Protein AF-A0A399XJL8-F1 (afdb_monomer_lite)

pLDDT: mean 84.1, std 12.83, range [28.38, 98.38]

Sequence (343 aa):
MRGGPNHSLTHALGGRAEQAGALIASANVPGTFQQTLMPRSAMDQGIATGSVMVLDYAIGVLIQDLIESVAMLISGGDAGDAASEARWRRAALALDAGAIAAGLAVQSAFRQRAGESLKRGGARTFGYWLTSSAAAGGAIGLLQEAMSLLDRLDELEGRRRRYRWSSLPAALPAAGVIAGAVDFDRRRRERADDHLPDDEPGVSVLRSAAMSVGVSAALTAITAGERGVAGLVGRSLSKFLPGSARLWRPVGHAVSLGTLASLVYFAIHKANADVEKGERAMEPAFDSAPTNPEVSGSPASKVSYESLSKQGRRFVSTSISKSEIEEAMGEPAAATPIRVFVG

Secondary structure (DSSP, 8-state):
--------GGGGG-SHHHHHHHHHHHHHGGGGG---SSPPPHHHHHHHHHHHHHHHHHHHHHHHHHHHHHHHHHTTS---SHHHHHHHHHHHHHHHHHHHHHHHHHHHHT---TT--HHHHHHHHHHHHHHHHHHHHHHHHHHHHHHHHHHHHHHHTT---SS-GGGS-THHHHHHHHHHHHHHHHHHHHTT-TTSPP----S-HHHHHHHHHHHHHHHHHHHHHHHHHHHHHHHHHHHHSSS-TTTTHHHHHHHHHHHHHHHHHHHHHHHHHHHHHHHTPPPGGG-SPP--TTBTBSTT-SSBGGGS-HHHHHHHHTPPPHHHHHHHHSS--SSPPPB----

Foldseek 3Di:
DDDDDPPPPLCLQPDLLQLLLQLQLLLCLLVLPDDDPDDDDPVVSLVSSLLSSLLSSLLLSLLLLLLLLVLQVVLPHPDVDPVSVVSSLVSSLVSLVVLLVVLVVQLVVLPDDPPDDPVSVVSNVVSVSSNSSSVSSNVQSVQLVVQVVVQVVCVVVVNPDPDGSNSDSPSPVSSVVSSVVSNVVVVVVVVVDPPDDDDDPPDDPVRVVVSVVVSVVVSSVLVVVLQVQLLVQLVVCVVPDPDHSSSSSSVSSVVSSVVSVVVVVVVVVVVVVVVQVVQLDDDPLQPDADCDLLFAQHPVHPHHLSNATNVSSVQRVPADAQVNCCVVVVHGDPDGDHHDDDD

Structure (mmCIF, N/CA/C/O backbone):
data_AF-A0A399XJL8-F1
#
_entry.id   AF-A0A399XJL8-F1
#
loop_
_atom_site.group_PDB
_atom_site.id
_atom_site.type_symbol
_atom_site.label_atom_id
_atom_site.label_alt_id
_atom_site.label_comp_id
_atom_site.label_asym_id
_atom_site.label_entity_id
_atom_site.label_seq_id
_atom_site.pdbx_PDB_ins_code
_atom_site.Cartn_x
_atom_site.Cartn_y
_atom_site.Cartn_z
_atom_site.occupancy
_atom_site.B_iso_or_equiv
_atom_site.auth_seq_id
_atom_site.auth_comp_id
_atom_site.auth_asym_id
_atom_site.auth_atom_id
_atom_site.pdbx_PDB_model_num
ATOM 1 N N . MET A 1 1 ? 47.813 3.336 -6.866 1.00 35.31 1 MET A N 1
ATOM 2 C CA . MET A 1 1 ? 46.726 3.915 -6.046 1.00 35.31 1 MET A CA 1
ATOM 3 C C . MET A 1 1 ? 45.442 3.168 -6.375 1.00 35.31 1 MET A C 1
ATOM 5 O O . MET A 1 1 ? 45.005 3.212 -7.516 1.00 35.31 1 MET A O 1
ATOM 9 N N . ARG A 1 2 ? 44.931 2.370 -5.428 1.00 31.47 2 ARG A N 1
ATOM 10 C CA . ARG A 1 2 ? 43.721 1.547 -5.588 1.00 31.47 2 ARG A CA 1
ATOM 11 C C . ARG A 1 2 ? 42.492 2.456 -5.487 1.00 31.47 2 ARG A C 1
ATOM 13 O O . ARG A 1 2 ? 42.271 3.040 -4.432 1.00 31.47 2 ARG A O 1
ATOM 20 N N . GLY A 1 3 ? 41.729 2.589 -6.570 1.00 29.27 3 GLY A N 1
ATOM 21 C CA . GLY A 1 3 ? 40.414 3.229 -6.543 1.00 29.27 3 GLY A CA 1
ATOM 22 C C . GLY A 1 3 ? 39.434 2.329 -5.797 1.00 29.27 3 GLY A C 1
ATOM 23 O O . GLY A 1 3 ? 39.135 1.232 -6.263 1.00 29.27 3 GLY A O 1
ATOM 24 N N . GLY A 1 4 ? 39.002 2.757 -4.611 1.00 28.38 4 GLY A N 1
ATOM 25 C CA . GLY A 1 4 ? 37.939 2.090 -3.864 1.00 28.38 4 GLY A CA 1
ATOM 26 C C . GLY A 1 4 ? 36.598 2.176 -4.606 1.00 28.38 4 GLY A C 1
ATOM 27 O O . GLY A 1 4 ? 36.419 3.063 -5.445 1.00 28.38 4 GLY A O 1
ATOM 28 N N . PRO A 1 5 ? 35.650 1.268 -4.325 1.00 38.44 5 PRO A N 1
ATOM 29 C CA . PRO A 1 5 ? 34.335 1.312 -4.940 1.00 38.44 5 PRO A CA 1
ATOM 30 C C . PRO A 1 5 ? 33.600 2.566 -4.456 1.00 38.44 5 PRO A C 1
ATOM 32 O O . PRO A 1 5 ? 33.206 2.668 -3.295 1.00 38.44 5 PRO A O 1
ATOM 35 N N . ASN A 1 6 ? 33.422 3.529 -5.361 1.00 30.78 6 ASN A N 1
ATOM 36 C CA . ASN A 1 6 ? 32.499 4.644 -5.186 1.00 30.78 6 ASN A CA 1
ATOM 37 C C . ASN A 1 6 ? 31.073 4.080 -5.119 1.00 30.78 6 ASN A C 1
ATOM 39 O O . ASN A 1 6 ? 30.382 3.976 -6.130 1.00 30.78 6 ASN A O 1
ATOM 43 N N . HIS A 1 7 ? 30.632 3.696 -3.923 1.00 32.97 7 HIS A N 1
ATOM 44 C CA . HIS A 1 7 ? 29.224 3.459 -3.636 1.00 32.97 7 HIS A CA 1
ATOM 45 C C . HIS A 1 7 ? 28.507 4.811 -3.631 1.00 32.97 7 HIS A C 1
ATOM 47 O O . HIS A 1 7 ? 28.402 5.482 -2.607 1.00 32.97 7 HIS A O 1
ATOM 53 N N . SER A 1 8 ? 28.053 5.249 -4.804 1.00 33.34 8 SER A N 1
ATOM 54 C CA . SER A 1 8 ? 27.209 6.429 -4.924 1.00 33.34 8 SER A CA 1
ATOM 55 C C . SER A 1 8 ? 25.829 6.135 -4.327 1.00 33.34 8 SER A C 1
ATOM 57 O O . SER A 1 8 ? 25.152 5.177 -4.704 1.00 33.34 8 SER A O 1
ATOM 59 N N . LEU A 1 9 ? 25.387 7.008 -3.418 1.00 29.48 9 LEU A N 1
ATOM 60 C CA . LEU A 1 9 ? 24.052 7.031 -2.800 1.00 29.48 9 LEU A CA 1
ATOM 61 C C . LEU A 1 9 ? 22.888 7.016 -3.819 1.00 29.48 9 LEU A C 1
ATOM 63 O O . LEU A 1 9 ? 21.748 6.753 -3.455 1.00 29.48 9 LEU A O 1
ATOM 67 N N . THR A 1 10 ? 23.164 7.233 -5.106 1.00 32.06 10 THR A N 1
ATOM 68 C CA . THR A 1 10 ? 22.209 7.150 -6.221 1.00 32.06 10 THR A CA 1
ATOM 69 C C . THR A 1 10 ? 21.677 5.738 -6.494 1.00 32.06 10 THR A C 1
ATOM 71 O O . THR A 1 10 ? 20.601 5.604 -7.068 1.00 32.06 10 THR A O 1
ATOM 74 N N . HIS A 1 11 ? 22.341 4.677 -6.020 1.00 37.06 11 HIS A N 1
ATOM 75 C CA . HIS A 1 11 ? 21.795 3.311 -6.088 1.00 37.06 11 HIS A CA 1
ATOM 76 C C . HIS A 1 11 ? 20.736 3.002 -5.011 1.00 37.06 11 HIS A C 1
ATOM 78 O O . HIS A 1 11 ? 20.131 1.930 -5.039 1.00 37.06 11 HIS A O 1
ATOM 84 N N . ALA A 1 12 ? 20.463 3.926 -4.080 1.00 37.16 12 ALA A N 1
ATOM 85 C CA . ALA A 1 12 ? 19.529 3.704 -2.973 1.00 37.16 12 ALA A CA 1
ATOM 86 C C . ALA A 1 12 ? 18.045 3.574 -3.397 1.00 37.16 12 ALA A C 1
ATOM 88 O O . ALA A 1 12 ? 17.226 3.145 -2.587 1.00 37.16 12 ALA A O 1
ATOM 89 N N . LEU A 1 13 ? 17.684 3.868 -4.655 1.00 49.22 13 LEU A N 1
ATOM 90 C CA . LEU A 1 13 ? 16.346 3.661 -5.255 1.00 49.22 13 LEU A CA 1
ATOM 91 C C . LEU A 1 13 ? 16.442 2.968 -6.637 1.00 49.22 13 LEU A C 1
ATOM 93 O O . LEU A 1 13 ? 15.747 3.326 -7.585 1.00 49.22 13 LEU A O 1
ATOM 97 N N . GLY A 1 14 ? 17.382 2.029 -6.775 1.00 59.72 14 GLY A N 1
ATOM 98 C CA . GLY A 1 14 ? 17.999 1.673 -8.060 1.00 59.72 14 GLY A CA 1
ATOM 99 C C . GLY A 1 14 ? 17.184 0.884 -9.095 1.00 59.72 14 GLY A C 1
ATOM 100 O O . GLY A 1 14 ? 17.690 0.719 -10.200 1.00 59.72 14 GLY A O 1
ATOM 101 N N . GLY A 1 15 ? 15.975 0.405 -8.793 1.00 76.88 15 GLY A N 1
ATOM 102 C CA . GLY A 1 15 ? 15.146 -0.347 -9.741 1.00 76.88 15 GLY A CA 1
ATOM 103 C C . GLY A 1 15 ? 13.757 0.262 -9.926 1.00 76.88 15 GLY A C 1
ATOM 104 O O . GLY A 1 15 ? 13.278 1.065 -9.119 1.00 76.88 15 GLY A O 1
ATOM 105 N N . ARG A 1 16 ? 13.126 -0.073 -11.054 1.00 85.75 16 ARG A N 1
ATOM 106 C CA . ARG A 1 16 ? 11.800 0.434 -11.417 1.00 85.75 16 ARG A CA 1
ATOM 107 C C . ARG A 1 16 ? 10.725 -0.091 -10.462 1.00 85.75 16 ARG A C 1
ATOM 109 O O . ARG A 1 16 ? 9.866 0.697 -10.073 1.00 85.75 16 ARG A O 1
ATOM 116 N N . ALA A 1 17 ? 10.826 -1.338 -10.001 1.00 89.25 17 ALA A N 1
ATOM 117 C CA . ALA A 1 17 ? 9.955 -1.892 -8.968 1.00 89.25 17 ALA A CA 1
ATOM 118 C C . ALA A 1 17 ? 9.983 -1.088 -7.659 1.00 89.25 17 ALA A C 1
ATOM 120 O O . ALA A 1 17 ? 8.935 -0.683 -7.160 1.00 89.25 17 ALA A O 1
ATOM 121 N N . GLU A 1 18 ? 11.169 -0.772 -7.135 1.00 87.19 18 GLU A N 1
ATOM 122 C CA . GLU A 1 18 ? 11.327 -0.000 -5.899 1.00 87.19 18 GLU A CA 1
ATOM 123 C C . GLU A 1 18 ? 10.793 1.431 -6.038 1.00 87.19 18 GLU A C 1
ATOM 125 O O . GLU A 1 18 ? 10.179 1.968 -5.114 1.00 87.19 18 GLU A O 1
ATOM 130 N N . GLN A 1 19 ? 10.995 2.046 -7.204 1.00 87.69 19 GLN A N 1
ATOM 131 C CA . GLN A 1 19 ? 10.452 3.365 -7.525 1.00 87.69 19 GLN A CA 1
ATOM 132 C C . GLN A 1 19 ? 8.924 3.351 -7.662 1.00 87.69 19 GLN A C 1
ATOM 134 O O . GLN A 1 19 ? 8.269 4.278 -7.188 1.00 87.69 19 GLN A O 1
ATOM 139 N N . ALA A 1 20 ? 8.351 2.299 -8.252 1.00 90.44 20 ALA A N 1
ATOM 140 C CA . ALA A 1 20 ? 6.906 2.113 -8.343 1.00 90.44 20 ALA A CA 1
ATOM 141 C C . ALA A 1 20 ? 6.277 1.925 -6.955 1.00 90.44 20 ALA A C 1
ATOM 143 O O . ALA A 1 20 ? 5.318 2.619 -6.621 1.00 90.44 20 ALA A O 1
ATOM 144 N N . GLY A 1 21 ? 6.860 1.068 -6.109 1.00 90.25 21 GLY A N 1
ATOM 145 C CA . GLY A 1 21 ? 6.415 0.886 -4.725 1.00 90.25 21 GLY A CA 1
ATOM 146 C C . GLY A 1 21 ? 6.467 2.184 -3.918 1.00 90.25 21 GLY A C 1
ATOM 147 O O . GLY A 1 21 ? 5.504 2.527 -3.233 1.00 90.25 21 GLY A O 1
ATOM 148 N N . ALA A 1 22 ? 7.548 2.960 -4.049 1.00 87.75 22 ALA A N 1
ATOM 149 C CA . ALA A 1 22 ? 7.663 4.263 -3.395 1.00 87.75 22 ALA A CA 1
ATOM 150 C C . ALA A 1 22 ? 6.605 5.264 -3.888 1.00 87.75 22 ALA A C 1
ATOM 152 O O . ALA A 1 22 ? 6.058 6.023 -3.086 1.00 87.75 22 ALA A O 1
ATOM 153 N N . LEU A 1 23 ? 6.290 5.252 -5.187 1.00 88.75 23 LEU A N 1
ATOM 154 C CA . LEU A 1 23 ? 5.275 6.123 -5.774 1.00 88.75 23 LEU A CA 1
ATOM 155 C C . LEU A 1 23 ? 3.877 5.813 -5.222 1.00 88.75 23 LEU A C 1
ATOM 157 O O . LEU A 1 23 ? 3.165 6.734 -4.832 1.00 88.75 23 LEU A O 1
ATOM 161 N N . ILE A 1 24 ? 3.511 4.531 -5.135 1.00 91.06 24 ILE A N 1
ATOM 162 C CA . ILE A 1 24 ? 2.212 4.090 -4.599 1.00 91.06 24 ILE A CA 1
ATOM 163 C C . ILE A 1 24 ? 2.089 4.433 -3.119 1.00 91.06 24 ILE A C 1
ATOM 165 O O . ILE A 1 24 ? 1.108 5.054 -2.717 1.00 91.06 24 ILE A O 1
ATOM 169 N N . ALA A 1 25 ? 3.107 4.085 -2.324 1.00 89.88 25 ALA A N 1
ATOM 170 C CA . ALA A 1 25 ? 3.134 4.407 -0.903 1.00 89.88 25 ALA A CA 1
ATOM 171 C C . ALA A 1 25 ? 2.945 5.911 -0.678 1.00 89.88 25 ALA A C 1
ATOM 173 O O . ALA A 1 25 ? 2.143 6.314 0.156 1.00 89.88 25 ALA A O 1
ATOM 174 N N . SER A 1 26 ? 3.629 6.742 -1.472 1.00 86.38 26 SER A N 1
ATOM 175 C CA . SER A 1 26 ? 3.524 8.203 -1.383 1.00 86.38 26 SER A CA 1
ATOM 176 C C . SER A 1 26 ? 2.148 8.727 -1.791 1.00 86.38 26 SER A C 1
ATOM 178 O O . SER A 1 26 ? 1.623 9.630 -1.143 1.00 86.38 26 SER A O 1
ATOM 180 N N . ALA A 1 27 ? 1.548 8.158 -2.839 1.00 87.94 27 ALA A N 1
ATOM 181 C CA . ALA A 1 27 ? 0.226 8.553 -3.319 1.00 87.94 27 ALA A CA 1
ATOM 182 C C . ALA A 1 27 ? -0.883 8.295 -2.286 1.00 87.94 27 ALA A C 1
ATOM 184 O O . ALA A 1 27 ? -1.866 9.032 -2.250 1.00 87.94 27 ALA A O 1
ATOM 185 N N . ASN A 1 28 ? -0.710 7.287 -1.427 1.00 89.56 28 ASN A N 1
ATOM 186 C CA . ASN A 1 28 ? -1.688 6.918 -0.407 1.00 89.56 28 ASN A CA 1
ATOM 187 C C . ASN A 1 28 ? -1.500 7.649 0.934 1.00 89.56 28 ASN A C 1
ATOM 189 O O . ASN A 1 28 ? -2.434 7.664 1.737 1.00 89.56 28 ASN A O 1
ATOM 193 N N . VAL A 1 29 ? -0.350 8.303 1.175 1.00 88.31 29 VAL A N 1
ATOM 194 C CA . VAL A 1 29 ? -0.077 9.044 2.426 1.00 88.31 29 VAL A CA 1
ATOM 195 C C . VAL A 1 29 ? -1.193 10.024 2.797 1.00 88.31 29 VAL A C 1
ATOM 197 O O . VAL A 1 29 ? -1.627 9.987 3.943 1.00 88.31 29 VAL A O 1
ATOM 200 N N . PRO A 1 30 ? -1.722 10.878 1.899 1.00 87.62 30 PRO A N 1
ATOM 201 C CA . PRO A 1 30 ? -2.755 11.835 2.302 1.00 87.62 30 PRO A CA 1
ATOM 202 C C . PRO A 1 30 ? -4.027 11.162 2.832 1.00 87.62 30 PRO A C 1
ATOM 204 O O . PRO A 1 30 ? -4.702 11.714 3.696 1.00 87.62 30 PRO A O 1
ATOM 207 N N . GLY A 1 31 ? -4.339 9.950 2.360 1.00 86.62 31 GLY A N 1
ATOM 208 C CA . GLY A 1 31 ? -5.483 9.175 2.834 1.00 86.62 31 GLY A CA 1
ATOM 209 C C . GLY A 1 31 ? -5.363 8.740 4.296 1.00 86.62 31 GLY A C 1
ATOM 210 O O . GLY A 1 31 ? -6.380 8.499 4.941 1.00 86.62 31 GLY A O 1
ATOM 211 N N . THR A 1 32 ? -4.153 8.683 4.861 1.00 88.19 32 THR A N 1
ATOM 212 C CA . THR A 1 32 ? -3.958 8.300 6.267 1.00 88.19 32 THR A CA 1
ATOM 213 C C . THR A 1 32 ? -4.357 9.412 7.236 1.00 88.19 32 THR A C 1
ATOM 215 O O . THR A 1 32 ? -4.590 9.124 8.410 1.00 88.19 32 THR A O 1
ATOM 218 N N . PHE A 1 33 ? -4.462 10.656 6.757 1.00 85.69 33 PHE A N 1
ATOM 219 C CA . PHE A 1 33 ? -4.838 11.850 7.524 1.00 85.69 33 PHE A CA 1
ATOM 220 C C . PHE A 1 33 ? -6.341 12.154 7.488 1.00 85.69 33 PHE A C 1
ATOM 222 O O . PHE A 1 33 ? -6.749 13.251 7.856 1.00 85.69 33 PHE A O 1
ATOM 229 N N . GLN A 1 34 ? -7.174 11.210 7.042 1.00 83.25 34 GLN A N 1
ATOM 230 C CA . GLN A 1 34 ? -8.627 11.362 7.129 1.00 83.25 34 GLN A CA 1
ATOM 231 C C . GLN A 1 34 ? -9.069 11.581 8.581 1.00 83.25 34 GLN A C 1
ATOM 233 O O . GLN A 1 34 ? -8.586 10.899 9.491 1.00 83.25 34 GLN A O 1
ATOM 238 N N . GLN A 1 35 ? -10.007 12.512 8.777 1.00 76.75 35 GLN A N 1
ATOM 239 C CA . GLN A 1 35 ? -10.564 12.809 10.092 1.00 76.75 35 GLN A CA 1
ATOM 240 C C . GLN A 1 35 ? -11.216 11.562 10.703 1.00 76.75 35 GLN A C 1
ATOM 242 O O . GLN A 1 35 ? -11.948 10.819 10.047 1.00 76.75 35 GLN A O 1
ATOM 247 N N . THR A 1 36 ? -10.945 11.337 11.986 1.00 76.56 36 THR A N 1
ATOM 248 C CA . THR A 1 36 ? -11.540 10.254 12.770 1.00 76.56 36 THR A CA 1
ATOM 249 C C . THR A 1 36 ? -12.416 10.806 13.881 1.00 76.56 36 THR A C 1
ATOM 251 O O . THR A 1 36 ? -12.201 11.916 14.350 1.00 76.56 36 THR A O 1
ATOM 254 N N . LEU A 1 37 ? -13.368 9.997 14.361 1.00 77.19 37 LEU A N 1
ATOM 255 C CA . LEU A 1 37 ? -14.285 10.372 15.451 1.00 77.19 37 LEU A CA 1
ATOM 256 C C . LEU A 1 37 ? -13.576 10.760 16.761 1.00 77.19 37 LEU A C 1
ATOM 258 O O . LEU A 1 37 ? -14.164 11.427 17.604 1.00 77.19 37 LEU A O 1
ATOM 262 N N . MET A 1 38 ? -12.325 10.332 16.941 1.00 77.69 38 MET A N 1
ATOM 263 C CA . MET A 1 38 ? -11.460 10.760 18.038 1.00 77.69 38 MET A CA 1
ATOM 264 C C . MET A 1 38 ? -10.154 11.329 17.476 1.00 77.69 38 MET A C 1
ATOM 266 O O . MET A 1 38 ? -9.607 10.727 16.545 1.00 77.69 38 MET A O 1
ATOM 270 N N . PRO A 1 39 ? -9.617 12.429 18.037 1.00 74.81 39 PRO A N 1
ATOM 271 C CA . PRO A 1 39 ? -8.300 12.933 17.667 1.00 74.81 39 PRO A CA 1
ATOM 272 C C . PRO A 1 39 ? -7.224 11.879 17.933 1.00 74.81 39 PRO A C 1
ATOM 274 O O . PRO A 1 39 ? -7.189 11.267 19.002 1.00 74.81 39 PRO A O 1
ATOM 277 N N . ARG A 1 40 ? -6.325 11.674 16.970 1.00 79.00 40 ARG A N 1
ATOM 278 C CA . ARG A 1 40 ? -5.155 10.806 17.147 1.00 79.00 40 ARG A CA 1
ATOM 279 C C . ARG A 1 40 ? -3.980 11.615 17.666 1.00 79.00 40 ARG A C 1
ATOM 281 O O . ARG A 1 40 ? -3.764 12.751 17.243 1.00 79.00 40 ARG A O 1
ATOM 288 N N . SER A 1 41 ? -3.173 11.013 18.538 1.00 83.06 41 SER A N 1
ATOM 289 C CA . SER A 1 41 ? -1.886 11.611 18.875 1.00 83.06 41 SER A CA 1
ATOM 290 C C . SER A 1 41 ? -0.974 11.622 17.642 1.00 83.06 41 SER A C 1
ATOM 292 O O . SER A 1 41 ? -1.105 10.805 16.726 1.00 83.06 41 SER A O 1
ATOM 294 N N . ALA A 1 42 ? -0.005 12.534 17.622 1.00 80.88 42 ALA A N 1
ATOM 295 C CA . ALA A 1 42 ? 0.946 12.630 16.519 1.00 80.88 42 ALA A CA 1
ATOM 296 C C . ALA A 1 42 ? 1.777 11.339 16.338 1.00 80.88 42 ALA A C 1
ATOM 298 O O . ALA A 1 42 ? 2.127 10.969 15.217 1.00 80.88 42 ALA A O 1
ATOM 299 N N . MET A 1 43 ? 2.042 10.626 17.440 1.00 81.12 43 MET A N 1
ATOM 300 C CA . MET A 1 43 ? 2.724 9.332 17.426 1.00 81.12 43 MET A CA 1
ATOM 301 C C . MET A 1 43 ? 1.861 8.256 16.759 1.00 81.12 43 MET A C 1
ATOM 303 O O . MET A 1 43 ? 2.338 7.570 15.856 1.00 81.12 43 MET A O 1
ATOM 307 N N . ASP A 1 44 ? 0.586 8.149 17.143 1.00 83.12 44 ASP A N 1
ATOM 308 C CA . ASP A 1 44 ? -0.338 7.161 16.566 1.00 83.12 44 ASP A CA 1
ATOM 309 C C . ASP A 1 44 ? -0.533 7.399 15.068 1.00 83.12 44 ASP A C 1
ATOM 311 O O . ASP A 1 44 ? -0.533 6.458 14.274 1.00 83.12 44 ASP A O 1
ATOM 315 N N . GLN A 1 45 ? -0.619 8.669 14.664 1.00 85.19 45 GLN A N 1
ATOM 316 C CA . GLN A 1 45 ? -0.706 9.050 13.259 1.00 85.19 45 GLN A CA 1
ATOM 317 C C . GLN A 1 45 ? 0.556 8.662 12.477 1.00 85.19 45 GLN A C 1
ATOM 319 O O . GLN A 1 45 ? 0.460 8.161 11.351 1.00 85.19 45 GLN A O 1
ATOM 324 N N . GLY A 1 46 ? 1.737 8.852 13.073 1.00 83.00 46 GLY A N 1
ATOM 325 C CA . GLY A 1 46 ? 3.010 8.419 12.500 1.00 83.00 46 GLY A CA 1
ATOM 326 C C . GLY A 1 46 ? 3.088 6.900 12.325 1.00 83.00 46 GLY A C 1
ATOM 327 O O . GLY A 1 46 ? 3.483 6.430 11.259 1.00 83.00 46 GLY A O 1
ATOM 328 N N . ILE A 1 47 ? 2.651 6.131 13.329 1.00 83.62 47 ILE A N 1
ATOM 329 C CA . ILE A 1 47 ? 2.618 4.659 13.281 1.00 83.62 47 ILE A CA 1
ATOM 330 C C . ILE A 1 47 ? 1.643 4.169 12.207 1.00 83.62 47 ILE A C 1
ATOM 332 O O . ILE A 1 47 ? 2.003 3.306 11.401 1.00 83.62 47 ILE A O 1
ATOM 336 N N . ALA A 1 48 ? 0.430 4.725 12.164 1.00 85.56 48 ALA A N 1
ATOM 337 C CA . ALA A 1 48 ? -0.576 4.361 11.172 1.00 85.56 48 ALA A CA 1
ATOM 338 C C . ALA A 1 48 ? -0.078 4.653 9.750 1.00 85.56 48 ALA A C 1
ATOM 340 O O . ALA A 1 48 ? -0.097 3.771 8.892 1.00 85.56 48 ALA A O 1
ATOM 341 N N . THR A 1 49 ? 0.450 5.860 9.524 1.00 87.50 49 THR A N 1
ATOM 342 C CA . THR A 1 49 ? 0.976 6.271 8.215 1.00 87.50 49 THR A CA 1
ATOM 343 C C . THR A 1 49 ? 2.161 5.410 7.795 1.00 87.50 49 THR A C 1
ATOM 345 O O . THR A 1 49 ? 2.174 4.893 6.682 1.00 87.50 49 THR A O 1
ATOM 348 N N . GLY A 1 50 ? 3.124 5.184 8.692 1.00 86.00 50 GLY A N 1
ATOM 349 C CA . GLY A 1 50 ? 4.280 4.333 8.414 1.00 86.00 50 GLY A CA 1
ATOM 350 C C . GLY A 1 50 ? 3.886 2.894 8.077 1.00 86.00 50 GLY A C 1
ATOM 351 O O . GLY A 1 50 ? 4.419 2.323 7.129 1.00 86.00 50 GLY A O 1
ATOM 352 N N . SER A 1 51 ? 2.914 2.324 8.795 1.00 87.06 51 SER A N 1
ATOM 353 C CA . SER A 1 51 ? 2.428 0.959 8.545 1.00 87.06 51 SER A CA 1
ATOM 354 C C . SER A 1 51 ? 1.773 0.830 7.168 1.00 87.06 51 SER A C 1
ATOM 356 O O . SER A 1 51 ? 2.073 -0.113 6.437 1.00 87.06 51 SER A O 1
ATOM 358 N N . VAL A 1 52 ? 0.930 1.799 6.794 1.00 90.25 52 VAL A N 1
ATOM 359 C CA . VAL A 1 52 ? 0.306 1.859 5.463 1.00 90.25 52 VAL A CA 1
ATOM 360 C C . VAL A 1 52 ? 1.376 1.999 4.382 1.00 90.25 52 VAL A C 1
ATOM 362 O O . VAL A 1 52 ? 1.430 1.177 3.474 1.00 90.25 52 VAL A O 1
ATOM 365 N N . MET A 1 53 ? 2.301 2.954 4.522 1.00 89.31 53 MET A N 1
ATOM 366 C CA . MET A 1 53 ? 3.370 3.170 3.541 1.00 89.31 53 MET A CA 1
ATOM 367 C C . MET A 1 53 ? 4.232 1.924 3.310 1.00 89.31 53 MET A C 1
ATOM 369 O O . MET A 1 53 ? 4.585 1.631 2.170 1.00 89.31 53 MET A O 1
ATOM 373 N N . VAL A 1 54 ? 4.589 1.192 4.371 1.00 89.12 54 VAL A N 1
ATOM 374 C CA . VAL A 1 54 ? 5.402 -0.031 4.266 1.00 89.12 54 VAL A CA 1
ATOM 375 C C . VAL A 1 54 ? 4.660 -1.128 3.504 1.00 89.12 54 VAL A C 1
ATOM 377 O O . VAL A 1 54 ? 5.255 -1.775 2.641 1.00 89.12 54 VAL A O 1
ATOM 380 N N . LEU A 1 55 ? 3.379 -1.346 3.814 1.00 91.38 55 LEU A N 1
ATOM 381 C CA . LEU A 1 55 ? 2.562 -2.358 3.142 1.00 91.38 55 LEU A CA 1
ATOM 382 C C . LEU A 1 55 ? 2.338 -1.995 1.673 1.00 91.38 55 LEU A C 1
ATOM 384 O O . LEU A 1 55 ? 2.550 -2.833 0.798 1.00 91.38 55 LEU A O 1
ATOM 388 N N . ASP A 1 56 ? 1.995 -0.739 1.404 1.00 92.75 56 ASP A N 1
ATOM 389 C CA . ASP A 1 56 ? 1.775 -0.219 0.058 1.00 92.75 56 ASP A CA 1
ATOM 390 C C . ASP A 1 56 ? 3.042 -0.321 -0.796 1.00 92.75 56 ASP A C 1
ATOM 392 O O . ASP A 1 56 ? 2.988 -0.781 -1.940 1.00 92.75 56 ASP A O 1
ATOM 396 N N . TYR A 1 57 ? 4.196 0.039 -0.221 1.00 91.56 57 TYR A N 1
ATOM 397 C CA . TYR A 1 57 ? 5.497 -0.144 -0.856 1.00 91.56 57 TYR A CA 1
ATOM 398 C C . TYR A 1 57 ? 5.729 -1.618 -1.187 1.00 91.56 57 TYR A C 1
ATOM 400 O O . TYR A 1 57 ? 5.996 -1.946 -2.339 1.00 91.56 57 TYR A O 1
ATOM 408 N N . ALA A 1 58 ? 5.605 -2.516 -0.206 1.00 92.50 58 ALA A N 1
ATOM 409 C CA . ALA A 1 58 ? 5.936 -3.927 -0.381 1.00 92.50 58 ALA A CA 1
ATOM 410 C C . ALA A 1 58 ? 5.027 -4.623 -1.410 1.00 92.50 58 ALA A C 1
ATOM 412 O O . ALA A 1 58 ? 5.513 -5.403 -2.230 1.00 92.50 58 ALA A O 1
ATOM 413 N N . ILE A 1 59 ? 3.725 -4.310 -1.421 1.00 94.75 59 ILE A N 1
ATOM 414 C CA . ILE A 1 59 ? 2.787 -4.814 -2.435 1.00 94.75 59 ILE A CA 1
ATOM 415 C C . ILE A 1 59 ? 3.146 -4.258 -3.819 1.00 94.75 59 ILE A C 1
ATOM 417 O O . ILE A 1 59 ? 3.188 -5.010 -4.796 1.00 94.75 59 ILE A O 1
ATOM 421 N N . GLY A 1 60 ? 3.438 -2.958 -3.901 1.00 93.88 60 GLY A N 1
ATOM 422 C CA . GLY A 1 60 ? 3.851 -2.286 -5.129 1.00 93.88 60 GLY A CA 1
ATOM 423 C C . GLY A 1 60 ? 5.098 -2.896 -5.760 1.00 93.88 60 GLY A C 1
ATOM 424 O O . GLY A 1 60 ? 5.082 -3.265 -6.935 1.00 93.88 60 GLY A O 1
ATOM 425 N N . VAL A 1 61 ? 6.153 -3.054 -4.957 1.00 92.75 61 VAL A N 1
ATOM 426 C CA . VAL A 1 61 ? 7.413 -3.675 -5.380 1.00 92.75 61 VAL A CA 1
ATOM 427 C C . VAL A 1 61 ? 7.183 -5.109 -5.834 1.00 92.75 61 VAL A C 1
ATOM 429 O O . VAL A 1 61 ? 7.633 -5.465 -6.917 1.00 92.75 61 VAL A O 1
ATOM 432 N N . LEU A 1 62 ? 6.453 -5.920 -5.061 1.00 95.00 62 LEU A N 1
ATOM 433 C CA . LEU A 1 62 ? 6.190 -7.316 -5.410 1.00 95.00 62 LEU A CA 1
ATOM 434 C C . LEU A 1 62 ? 5.494 -7.451 -6.770 1.00 95.00 62 LEU A C 1
ATOM 436 O O . LEU A 1 62 ? 5.916 -8.255 -7.601 1.00 95.00 62 LEU A O 1
ATOM 440 N N . ILE A 1 63 ? 4.426 -6.682 -6.999 1.00 96.25 63 ILE A N 1
ATOM 441 C CA . ILE A 1 63 ? 3.673 -6.748 -8.257 1.00 96.25 63 ILE A CA 1
ATOM 442 C C . ILE A 1 63 ? 4.545 -6.273 -9.421 1.00 96.25 63 ILE A C 1
ATOM 444 O O . ILE A 1 63 ? 4.568 -6.926 -10.465 1.00 96.25 63 ILE A O 1
ATOM 448 N N . GLN A 1 64 ? 5.287 -5.179 -9.247 1.00 95.31 64 GLN A N 1
ATOM 449 C CA . GLN A 1 64 ? 6.118 -4.647 -10.322 1.00 95.31 64 GLN A CA 1
ATOM 450 C C . GLN A 1 64 ? 7.306 -5.560 -10.651 1.00 95.31 64 GLN A C 1
ATOM 452 O O . GLN A 1 64 ? 7.597 -5.784 -11.824 1.00 95.31 64 GLN A O 1
ATOM 457 N N . ASP A 1 65 ? 7.960 -6.140 -9.645 1.00 93.25 65 ASP A N 1
ATOM 458 C CA . ASP A 1 65 ? 9.066 -7.085 -9.838 1.00 93.25 65 ASP A CA 1
ATOM 459 C C . ASP A 1 65 ? 8.578 -8.386 -10.502 1.00 93.25 65 ASP A C 1
ATOM 461 O O . ASP A 1 65 ? 9.275 -8.970 -11.335 1.00 93.25 65 ASP A O 1
ATOM 465 N N . LEU A 1 66 ? 7.336 -8.810 -10.222 1.00 94.62 66 LEU A N 1
ATOM 466 C CA . LEU A 1 66 ? 6.687 -9.912 -10.936 1.00 94.62 66 LEU A CA 1
ATOM 467 C C . LEU A 1 66 ? 6.464 -9.570 -12.418 1.00 94.62 66 LEU A C 1
ATOM 469 O O . LEU A 1 66 ? 6.794 -10.382 -13.283 1.00 94.62 66 LEU A O 1
ATOM 473 N N . ILE A 1 67 ? 5.945 -8.375 -12.721 1.00 95.12 67 ILE A N 1
ATOM 474 C CA . ILE A 1 67 ? 5.761 -7.903 -14.103 1.00 95.12 67 ILE A CA 1
ATOM 475 C C . ILE A 1 67 ? 7.107 -7.866 -14.841 1.00 95.12 67 ILE A C 1
ATOM 477 O O . ILE A 1 67 ? 7.217 -8.386 -15.952 1.00 95.12 67 ILE A O 1
ATOM 481 N N . GLU A 1 68 ? 8.148 -7.315 -14.217 1.00 92.00 68 GLU A N 1
ATOM 482 C CA . GLU A 1 68 ? 9.496 -7.236 -14.791 1.00 92.00 68 GLU A CA 1
ATOM 483 C C . GLU A 1 68 ? 10.137 -8.614 -15.002 1.00 92.00 68 GLU A C 1
ATOM 485 O O . GLU A 1 68 ? 10.828 -8.827 -16.005 1.00 92.00 68 GLU A O 1
ATOM 490 N N . SER A 1 69 ? 9.867 -9.565 -14.107 1.00 91.06 69 SER A N 1
ATOM 491 C CA . SER A 1 69 ? 10.313 -10.955 -14.232 1.00 91.06 69 SER A CA 1
ATOM 492 C C . SER A 1 69 ? 9.634 -11.666 -15.405 1.00 91.06 69 SER A C 1
ATOM 494 O O . SER A 1 69 ? 10.302 -12.338 -16.192 1.00 91.06 69 SER A O 1
ATOM 496 N N . VAL A 1 70 ? 8.323 -11.475 -15.587 1.00 92.44 70 VAL A N 1
ATOM 497 C CA . VAL A 1 70 ? 7.590 -12.011 -16.749 1.00 92.44 70 VAL A CA 1
ATOM 498 C C . VAL A 1 70 ? 8.069 -11.352 -18.045 1.00 92.44 70 VAL A C 1
ATOM 500 O O . VAL A 1 70 ? 8.278 -12.044 -19.043 1.00 92.44 70 VAL A O 1
ATOM 503 N N . ALA A 1 71 ? 8.320 -10.039 -18.028 1.00 91.75 71 ALA A N 1
ATOM 504 C CA . ALA A 1 71 ? 8.887 -9.320 -19.167 1.00 91.75 71 ALA A CA 1
ATOM 505 C C . ALA A 1 71 ? 10.223 -9.931 -19.605 1.00 91.75 71 ALA A C 1
ATOM 507 O O . ALA A 1 71 ? 10.448 -10.123 -20.798 1.00 91.75 71 ALA A O 1
ATOM 508 N N . MET A 1 72 ? 11.080 -10.278 -18.639 1.00 88.44 72 MET A N 1
ATOM 509 C CA . MET A 1 72 ? 12.393 -10.880 -18.879 1.00 88.44 72 MET A CA 1
ATOM 510 C C . MET A 1 72 ? 12.292 -12.264 -19.525 1.00 88.44 72 MET A C 1
ATOM 512 O O . MET A 1 72 ? 13.070 -12.582 -20.426 1.00 88.44 72 MET A O 1
ATOM 516 N N . LEU A 1 73 ? 11.318 -13.078 -19.104 1.00 88.44 73 LEU A N 1
ATOM 517 C CA . LEU A 1 73 ? 11.061 -14.387 -19.710 1.00 88.44 73 LEU A CA 1
ATOM 518 C C . LEU A 1 73 ? 10.626 -14.255 -21.176 1.00 88.44 73 LEU A C 1
ATOM 520 O O . LEU A 1 73 ? 11.100 -15.003 -22.027 1.00 88.44 73 LEU A O 1
ATOM 524 N N . ILE A 1 74 ? 9.764 -13.282 -21.485 1.00 89.94 74 ILE A N 1
ATOM 525 C CA . ILE A 1 74 ? 9.236 -13.072 -22.842 1.00 89.94 74 ILE A CA 1
ATOM 526 C C . ILE A 1 74 ? 10.268 -12.391 -23.758 1.00 89.94 74 ILE A C 1
ATOM 528 O O . ILE A 1 74 ? 10.286 -12.647 -24.961 1.00 89.94 74 ILE A O 1
ATOM 532 N N . SER A 1 75 ? 11.160 -11.552 -23.220 1.00 86.62 75 SER A N 1
ATOM 533 C CA . SER A 1 75 ? 12.168 -10.831 -24.013 1.00 86.62 75 SER A CA 1
ATOM 534 C C . SER A 1 75 ? 13.410 -11.655 -24.379 1.00 86.62 75 SER A C 1
ATOM 536 O O . SER A 1 75 ? 14.299 -11.129 -25.051 1.00 86.62 75 SER A O 1
ATOM 538 N N . GLY A 1 76 ? 13.477 -12.930 -23.976 1.00 77.19 76 GLY A N 1
ATOM 539 C CA . GLY A 1 76 ? 14.589 -13.835 -24.293 1.00 77.19 76 GLY A CA 1
ATOM 540 C C . GLY A 1 76 ? 15.700 -13.896 -23.238 1.00 77.19 76 GLY A C 1
ATOM 541 O O . GLY A 1 76 ? 16.807 -14.318 -23.561 1.00 77.19 76 GLY A O 1
ATOM 542 N N . GLY A 1 77 ? 15.415 -13.508 -21.990 1.00 68.00 77 GLY A N 1
ATOM 543 C CA . GLY A 1 77 ? 16.342 -13.626 -20.861 1.00 68.00 77 GLY A CA 1
ATOM 544 C C . GLY A 1 77 ? 17.353 -12.481 -20.722 1.00 68.00 77 GLY A C 1
ATOM 545 O O . GLY A 1 77 ? 17.268 -11.457 -21.397 1.00 68.00 77 GLY A O 1
ATOM 546 N N . ASP A 1 78 ? 18.303 -12.664 -19.799 1.00 64.88 78 ASP A N 1
ATOM 547 C CA . ASP A 1 78 ? 19.334 -11.686 -19.415 1.00 64.88 78 ASP A CA 1
ATOM 548 C C . ASP A 1 78 ? 20.489 -11.697 -20.440 1.00 64.88 78 ASP A C 1
ATOM 550 O O . ASP A 1 78 ? 21.609 -12.124 -20.157 1.00 64.88 78 ASP A O 1
ATOM 554 N N . ALA A 1 79 ? 20.201 -11.312 -21.685 1.00 59.16 79 ALA A N 1
ATOM 555 C CA . ALA A 1 79 ? 21.251 -11.024 -22.654 1.00 59.16 79 ALA A CA 1
ATOM 556 C C . ALA A 1 79 ? 21.876 -9.669 -22.276 1.00 59.16 79 ALA A C 1
ATOM 558 O O . ALA A 1 79 ? 21.182 -8.689 -22.052 1.00 59.16 79 ALA A O 1
ATOM 559 N N . GLY A 1 80 ? 23.197 -9.603 -22.129 1.00 64.38 80 GLY A N 1
ATOM 560 C CA . GLY A 1 80 ? 23.886 -8.396 -21.649 1.00 64.38 80 GLY A CA 1
ATOM 561 C C . GLY A 1 80 ? 24.016 -7.270 -22.683 1.00 64.38 80 GLY A C 1
ATOM 562 O O . GLY A 1 80 ? 24.922 -6.451 -22.552 1.00 64.38 80 GLY A O 1
ATOM 563 N N . ASP A 1 81 ? 23.191 -7.255 -23.737 1.00 77.25 81 ASP A N 1
ATOM 564 C CA . ASP A 1 81 ? 23.284 -6.287 -24.833 1.00 77.25 81 ASP A CA 1
ATOM 565 C C . ASP A 1 81 ? 22.204 -5.190 -24.753 1.00 77.25 81 ASP A C 1
ATOM 567 O O . ASP A 1 81 ? 21.128 -5.356 -24.180 1.00 77.25 81 ASP A O 1
ATOM 571 N N . ALA A 1 82 ? 22.472 -4.029 -25.356 1.00 74.75 82 ALA A N 1
ATOM 572 C CA . ALA A 1 82 ? 21.544 -2.894 -25.301 1.00 74.75 82 ALA A CA 1
ATOM 573 C C . ALA A 1 82 ? 20.193 -3.182 -25.995 1.00 74.75 82 ALA A C 1
ATOM 575 O O . ALA A 1 82 ? 19.164 -2.599 -25.645 1.00 74.75 82 ALA A O 1
ATOM 576 N N . ALA A 1 83 ? 20.179 -4.077 -26.989 1.00 77.12 83 ALA A N 1
ATOM 577 C CA . ALA A 1 83 ? 18.983 -4.416 -27.755 1.00 77.12 83 ALA A CA 1
ATOM 578 C C . ALA A 1 83 ? 18.007 -5.298 -26.958 1.00 77.12 83 ALA A C 1
ATOM 580 O O . ALA A 1 83 ? 16.790 -5.140 -27.059 1.00 77.12 83 ALA A O 1
ATOM 581 N N . SER A 1 84 ? 18.512 -6.237 -26.163 1.00 79.75 84 SER A N 1
ATOM 582 C CA . SER A 1 84 ? 17.723 -7.033 -25.220 1.00 79.75 84 SER A CA 1
ATOM 583 C C . SER A 1 84 ? 17.227 -6.197 -24.048 1.00 79.75 84 SER A C 1
ATOM 585 O O . SER A 1 84 ? 16.052 -6.325 -23.710 1.00 79.75 84 SER A O 1
ATOM 587 N N . GLU A 1 85 ? 18.026 -5.262 -23.521 1.00 80.50 85 GLU A N 1
ATOM 588 C CA . GLU A 1 85 ? 17.555 -4.335 -22.484 1.00 80.50 85 GLU A CA 1
ATOM 589 C C . GLU A 1 85 ? 16.385 -3.474 -22.995 1.00 80.50 85 GLU A C 1
ATOM 591 O O . GLU A 1 85 ? 15.360 -3.335 -22.323 1.00 80.50 85 GLU A O 1
ATOM 596 N N . ALA A 1 86 ? 16.476 -2.956 -24.225 1.00 81.94 86 ALA A N 1
ATOM 597 C CA . ALA A 1 86 ? 15.385 -2.206 -24.847 1.00 81.94 86 ALA A CA 1
ATOM 598 C C . ALA A 1 86 ? 14.128 -3.067 -25.081 1.00 81.94 86 ALA A C 1
ATOM 600 O O . ALA A 1 86 ? 13.005 -2.598 -24.870 1.00 81.94 86 ALA A O 1
ATOM 601 N N . ARG A 1 87 ? 14.292 -4.332 -25.497 1.00 86.31 87 ARG A N 1
ATOM 602 C CA . ARG A 1 87 ? 13.174 -5.282 -25.645 1.00 86.31 87 ARG A CA 1
ATOM 603 C C . ARG A 1 87 ? 12.508 -5.579 -24.305 1.00 86.31 87 ARG A C 1
ATOM 605 O O . ARG A 1 87 ? 11.283 -5.542 -24.236 1.00 86.31 87 ARG A O 1
ATOM 612 N N . TRP A 1 88 ? 13.293 -5.815 -23.257 1.00 88.19 88 TRP A N 1
ATOM 613 C CA . TRP A 1 88 ? 12.802 -6.048 -21.901 1.00 88.19 88 TRP A CA 1
ATOM 614 C C . TRP A 1 88 ? 11.998 -4.855 -21.374 1.00 88.19 88 TRP A C 1
ATOM 616 O O . TRP A 1 88 ? 10.860 -5.030 -20.943 1.00 88.19 88 TRP A O 1
ATOM 626 N N . ARG A 1 89 ? 12.522 -3.627 -21.499 1.00 87.12 89 ARG A N 1
ATOM 627 C CA . ARG A 1 89 ? 11.814 -2.399 -21.086 1.00 87.12 89 ARG A CA 1
ATOM 628 C C . ARG A 1 89 ? 10.469 -2.229 -21.794 1.00 87.12 89 ARG A C 1
ATOM 630 O O . ARG A 1 89 ? 9.465 -1.931 -21.150 1.00 87.12 89 ARG A O 1
ATOM 637 N N . ARG A 1 90 ? 10.430 -2.453 -23.113 1.00 89.81 90 ARG A N 1
ATOM 638 C CA . ARG A 1 90 ? 9.190 -2.390 -23.908 1.00 89.81 90 ARG A CA 1
ATOM 639 C C . ARG A 1 90 ? 8.202 -3.485 -23.516 1.00 89.81 90 ARG A C 1
ATOM 641 O O . ARG A 1 90 ? 7.014 -3.202 -23.402 1.00 89.81 90 ARG A O 1
ATOM 648 N N . ALA A 1 91 ? 8.685 -4.706 -23.287 1.00 92.88 91 ALA A N 1
ATOM 649 C CA . ALA A 1 91 ? 7.856 -5.811 -22.816 1.00 92.88 91 ALA A CA 1
ATOM 650 C C . ALA A 1 91 ? 7.256 -5.507 -21.436 1.00 92.88 91 ALA A C 1
ATOM 652 O O . ALA A 1 91 ? 6.066 -5.725 -21.238 1.00 92.88 91 ALA A O 1
ATOM 653 N N . ALA A 1 92 ? 8.039 -4.934 -20.519 1.00 92.81 92 ALA A N 1
ATOM 654 C CA . ALA A 1 92 ? 7.558 -4.527 -19.205 1.00 92.81 92 ALA A CA 1
ATOM 655 C C . ALA A 1 92 ? 6.470 -3.447 -19.316 1.00 92.81 92 ALA A C 1
ATOM 657 O O . ALA A 1 92 ? 5.400 -3.624 -18.755 1.00 92.81 92 ALA A O 1
ATOM 658 N N . LEU A 1 93 ? 6.682 -2.387 -20.110 1.00 94.19 93 LEU A N 1
ATOM 659 C CA . LEU A 1 93 ? 5.658 -1.359 -20.365 1.00 94.19 93 LEU A CA 1
ATOM 660 C C . LEU A 1 93 ? 4.368 -1.930 -20.981 1.00 94.19 93 LEU A C 1
ATOM 662 O O . LEU A 1 93 ? 3.268 -1.518 -20.614 1.00 94.19 93 LEU A O 1
ATOM 666 N N . ALA A 1 94 ? 4.488 -2.879 -21.913 1.00 95.81 94 ALA A N 1
ATOM 667 C CA . ALA A 1 94 ? 3.332 -3.547 -22.506 1.00 95.81 94 ALA A CA 1
ATOM 668 C C . ALA A 1 94 ? 2.583 -4.412 -21.479 1.00 95.81 94 ALA A C 1
ATOM 670 O O . ALA A 1 94 ? 1.351 -4.410 -21.451 1.00 95.81 94 ALA A O 1
ATOM 671 N N . LEU A 1 95 ? 3.314 -5.120 -20.614 1.00 97.12 95 LEU A N 1
ATOM 672 C CA . LEU A 1 95 ? 2.735 -5.893 -19.519 1.00 97.12 95 LEU A CA 1
ATOM 673 C C . LEU A 1 95 ? 2.080 -4.995 -18.469 1.00 97.12 95 LEU A C 1
ATOM 675 O O . LEU A 1 95 ? 1.011 -5.355 -17.992 1.00 97.12 95 LEU A O 1
ATOM 679 N N . ASP A 1 96 ? 2.642 -3.823 -18.164 1.00 97.25 96 ASP A N 1
ATOM 680 C CA . ASP A 1 96 ? 1.997 -2.839 -17.289 1.00 97.25 96 ASP A CA 1
ATOM 681 C C . ASP A 1 96 ? 0.651 -2.392 -17.877 1.00 97.25 96 ASP A C 1
ATOM 683 O O . ASP A 1 96 ? -0.373 -2.432 -17.199 1.00 97.25 96 ASP A O 1
ATOM 687 N N . ALA A 1 97 ? 0.608 -2.040 -19.167 1.00 97.88 97 ALA A N 1
ATOM 688 C CA . ALA A 1 97 ? -0.639 -1.670 -19.841 1.00 97.88 97 ALA A CA 1
ATOM 689 C C . ALA A 1 97 ? -1.672 -2.814 -19.822 1.00 97.88 97 ALA A C 1
ATOM 691 O O . ALA A 1 97 ? -2.856 -2.590 -19.549 1.00 97.88 97 ALA A O 1
ATOM 692 N N . GLY A 1 98 ? -1.222 -4.050 -20.056 1.00 98.06 98 GLY A N 1
ATOM 693 C CA . GLY A 1 98 ? -2.057 -5.245 -19.948 1.00 98.06 98 GLY A CA 1
ATOM 694 C C . GLY A 1 98 ? -2.572 -5.484 -18.526 1.00 98.06 98 GLY A C 1
ATOM 695 O O . GLY A 1 98 ? -3.749 -5.788 -18.342 1.00 98.06 98 GLY A O 1
ATOM 696 N N . ALA A 1 99 ? -1.724 -5.292 -17.516 1.00 98.06 99 ALA A N 1
ATOM 697 C CA . ALA A 1 99 ? -2.065 -5.432 -16.104 1.00 98.06 99 ALA A CA 1
ATOM 698 C C . ALA A 1 99 ? -3.069 -4.365 -15.644 1.00 98.06 99 ALA A C 1
ATOM 700 O O . ALA A 1 99 ? -4.006 -4.697 -14.920 1.00 98.06 99 ALA A O 1
ATOM 701 N N . ILE A 1 100 ? -2.948 -3.122 -16.123 1.00 98.25 100 ILE A N 1
ATOM 702 C CA . ILE A 1 100 ? -3.945 -2.060 -15.906 1.00 98.25 100 ILE A CA 1
ATOM 703 C C . ILE A 1 100 ? -5.301 -2.491 -16.473 1.00 98.25 100 ILE A C 1
ATOM 705 O O . ILE A 1 100 ? -6.306 -2.473 -15.760 1.00 98.25 100 ILE A O 1
ATOM 709 N N . ALA A 1 101 ? -5.343 -2.923 -17.737 1.00 98.38 101 ALA A N 1
ATOM 710 C CA . ALA A 1 101 ? -6.584 -3.351 -18.378 1.00 98.38 101 ALA A CA 1
ATOM 711 C C . ALA A 1 101 ? -7.212 -4.564 -17.667 1.00 98.38 101 ALA A C 1
ATOM 713 O O . ALA A 1 101 ? -8.413 -4.570 -17.385 1.00 98.38 101 ALA A O 1
ATOM 714 N N . ALA A 1 102 ? -6.400 -5.567 -17.320 1.00 98.25 102 ALA A N 1
ATOM 715 C CA . ALA A 1 102 ? -6.841 -6.751 -16.591 1.00 98.25 102 ALA A CA 1
ATOM 716 C C . ALA A 1 102 ? -7.354 -6.401 -15.187 1.00 98.25 102 ALA A C 1
ATOM 718 O O . ALA A 1 102 ? -8.423 -6.862 -14.786 1.00 98.25 102 ALA A O 1
ATOM 719 N N . GLY A 1 103 ? -6.639 -5.552 -14.450 1.00 98.06 103 GLY A N 1
ATOM 720 C CA . GLY A 1 103 ? -7.030 -5.111 -13.116 1.00 98.06 103 GLY A CA 1
ATOM 721 C C . GLY A 1 103 ? -8.342 -4.322 -13.119 1.00 98.06 103 GLY A C 1
ATOM 722 O O . GLY A 1 103 ? -9.212 -4.580 -12.283 1.00 98.06 103 GLY A O 1
ATOM 723 N N . LEU A 1 104 ? -8.548 -3.431 -14.094 1.00 98.25 104 LEU A N 1
ATOM 724 C CA . LEU A 1 104 ? -9.819 -2.721 -14.290 1.00 98.25 104 LEU A CA 1
ATOM 725 C C . LEU A 1 104 ? -10.959 -3.674 -14.677 1.00 98.25 104 LEU A C 1
ATOM 727 O O . LEU A 1 104 ? -12.074 -3.544 -14.164 1.00 98.25 104 LEU A O 1
ATOM 731 N N . ALA A 1 105 ? -10.693 -4.665 -15.532 1.00 98.31 105 ALA A N 1
ATOM 732 C CA . ALA A 1 105 ? -11.674 -5.686 -15.895 1.00 98.31 105 ALA A CA 1
ATOM 733 C C . ALA A 1 105 ? -12.094 -6.529 -14.678 1.00 98.31 105 ALA A C 1
ATOM 735 O O . ALA A 1 105 ? -13.287 -6.751 -14.467 1.00 98.31 105 ALA A O 1
ATOM 736 N N . VAL A 1 106 ? -11.140 -6.927 -13.828 1.00 98.06 106 VAL A N 1
ATOM 737 C CA . VAL A 1 106 ? -11.406 -7.625 -12.560 1.00 98.06 106 VAL A CA 1
ATOM 738 C C . VAL A 1 106 ? -12.250 -6.749 -11.633 1.00 98.06 106 VAL A C 1
ATOM 740 O O . VAL A 1 106 ? -13.294 -7.191 -11.157 1.00 98.06 106 VAL A O 1
ATOM 743 N N . GLN A 1 107 ? -11.875 -5.487 -11.418 1.00 97.81 107 GLN A N 1
ATOM 744 C CA . GLN A 1 107 ? -12.659 -4.567 -10.584 1.00 97.81 107 GLN A CA 1
ATOM 745 C C . GLN A 1 107 ? -14.091 -4.379 -11.111 1.00 97.81 107 GLN A C 1
ATOM 747 O O . GLN A 1 107 ? -15.043 -4.335 -10.329 1.00 97.81 107 GLN A O 1
ATOM 752 N N . SER A 1 108 ? -14.260 -4.329 -12.435 1.00 97.12 108 SER A N 1
ATOM 753 C CA . SER A 1 108 ? -15.566 -4.251 -13.093 1.00 97.12 108 SER A CA 1
ATOM 754 C C . SER A 1 108 ? -16.401 -5.529 -12.911 1.00 97.12 108 SER A C 1
ATOM 756 O O . SER A 1 108 ? -17.584 -5.455 -12.571 1.00 97.12 108 SER A O 1
ATOM 758 N N . ALA A 1 109 ? -15.801 -6.710 -13.075 1.00 96.94 109 ALA A N 1
ATOM 759 C CA . ALA A 1 109 ? -16.484 -7.996 -12.904 1.00 96.94 109 ALA A CA 1
ATOM 760 C C . ALA A 1 109 ? -16.883 -8.252 -11.436 1.00 96.94 109 ALA A C 1
ATOM 762 O O . ALA A 1 109 ? -17.971 -8.764 -11.130 1.00 96.94 109 ALA A O 1
ATOM 763 N N . PHE A 1 110 ? -16.027 -7.832 -10.504 1.00 96.38 110 PHE A N 1
ATOM 764 C CA . PHE A 1 110 ? -16.203 -7.990 -9.063 1.00 96.38 110 PHE A CA 1
ATOM 765 C C . PHE A 1 110 ? -16.663 -6.695 -8.373 1.00 96.38 110 PHE A C 1
ATOM 767 O O . PHE A 1 110 ? -16.341 -6.470 -7.210 1.00 96.38 110 PHE A O 1
ATOM 774 N N . ARG A 1 111 ? -17.470 -5.862 -9.057 1.00 95.00 111 ARG A N 1
ATOM 775 C CA . ARG A 1 111 ? -18.116 -4.675 -8.459 1.00 95.00 111 ARG A CA 1
ATOM 776 C C . ARG A 1 111 ? -18.801 -5.011 -7.133 1.00 95.00 111 ARG A C 1
ATOM 778 O O . ARG A 1 111 ? -19.419 -6.081 -7.020 1.00 95.00 111 ARG A O 1
ATOM 785 N N . GLN A 1 112 ? -18.696 -4.069 -6.195 1.00 95.19 112 GLN A N 1
ATOM 786 C CA . GLN A 1 112 ? -19.199 -4.171 -4.827 1.00 95.19 112 GLN A CA 1
ATOM 787 C C . GLN A 1 112 ? -20.704 -4.445 -4.803 1.00 95.19 112 GLN A C 1
ATOM 789 O O . GLN A 1 112 ? -21.473 -3.819 -5.536 1.00 95.19 112 GLN A O 1
ATOM 794 N N . ARG A 1 113 ? -21.119 -5.382 -3.949 1.00 92.88 113 ARG A N 1
ATOM 795 C CA . ARG A 1 113 ? -22.528 -5.688 -3.668 1.00 92.88 113 ARG A CA 1
ATOM 796 C C . ARG A 1 113 ? -22.770 -5.749 -2.163 1.00 92.88 113 ARG A C 1
ATOM 798 O O . ARG A 1 113 ? -21.886 -6.148 -1.407 1.00 92.88 113 ARG A O 1
ATOM 805 N N . ALA A 1 114 ? -23.974 -5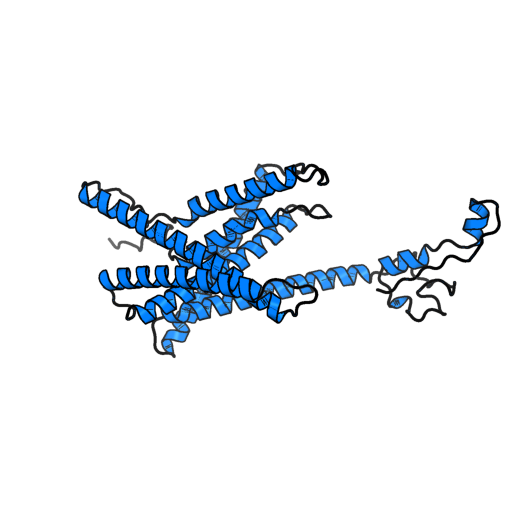.378 -1.734 1.00 93.19 114 ALA A N 1
ATOM 806 C CA . ALA A 1 114 ? -24.383 -5.539 -0.342 1.00 93.19 114 ALA A CA 1
ATOM 807 C C . ALA A 1 114 ? -24.359 -7.029 0.047 1.00 93.19 114 ALA A C 1
ATOM 809 O O . ALA A 1 114 ? -24.821 -7.875 -0.719 1.00 93.19 114 ALA A O 1
ATOM 810 N N . GLY A 1 115 ? -23.787 -7.345 1.213 1.00 91.44 115 GLY A N 1
ATOM 811 C CA . GLY A 1 115 ? -23.659 -8.723 1.701 1.00 91.44 115 GLY A CA 1
ATOM 812 C C . GLY A 1 115 ? -22.696 -9.610 0.898 1.00 91.44 115 GLY A C 1
ATOM 813 O O . GLY A 1 115 ? -22.835 -10.832 0.921 1.00 91.44 115 GLY A O 1
ATOM 814 N N . GLU A 1 116 ? -21.745 -9.038 0.147 1.00 95.50 116 GLU A N 1
ATOM 815 C CA . GLU A 1 116 ? -20.817 -9.841 -0.654 1.00 95.50 116 GLU A CA 1
ATOM 816 C C . GLU A 1 116 ? -19.840 -10.678 0.185 1.00 95.50 116 GLU A C 1
ATOM 818 O O . GLU A 1 116 ? -19.359 -10.263 1.236 1.00 95.50 116 GLU A O 1
ATOM 823 N N . SER A 1 117 ? -19.492 -11.867 -0.319 1.00 95.75 117 SER A N 1
ATOM 824 C CA . SER A 1 117 ? -18.461 -12.703 0.306 1.00 95.75 117 SER A CA 1
ATOM 825 C C . SER A 1 117 ? -17.083 -12.026 0.283 1.00 95.75 117 SER A C 1
ATOM 827 O O . SER A 1 117 ? -16.729 -11.365 -0.699 1.00 95.75 117 SER A O 1
ATOM 829 N N . LEU A 1 118 ? -16.245 -12.319 1.285 1.00 94.69 118 LEU A N 1
ATOM 830 C CA . LEU A 1 118 ? -14.858 -11.834 1.356 1.00 94.69 118 LEU A CA 1
ATOM 831 C C . LEU A 1 118 ? -14.027 -12.184 0.113 1.00 94.69 118 LEU A C 1
ATOM 833 O O . LEU A 1 118 ? -13.172 -11.404 -0.288 1.00 94.69 118 LEU A O 1
ATOM 837 N N . LYS A 1 119 ? -14.303 -13.317 -0.546 1.00 95.81 119 LYS A N 1
ATOM 838 C CA . LYS A 1 119 ? -13.605 -13.724 -1.779 1.00 95.81 119 LYS A CA 1
ATOM 839 C C . LYS A 1 119 ? -13.840 -12.732 -2.924 1.00 95.81 119 LYS A C 1
ATOM 841 O O . LYS A 1 119 ? -12.911 -12.406 -3.655 1.00 95.81 119 LYS A O 1
ATOM 846 N N . ARG A 1 120 ? -15.074 -12.229 -3.059 1.00 94.56 120 ARG A N 1
ATOM 847 C CA . ARG A 1 120 ? -15.452 -11.237 -4.080 1.00 94.56 120 ARG A CA 1
ATOM 848 C C . ARG A 1 120 ? -14.788 -9.888 -3.808 1.00 94.56 120 ARG A C 1
ATOM 850 O O . ARG A 1 120 ? -14.177 -9.329 -4.715 1.00 94.56 120 ARG A O 1
ATOM 857 N N . GLY A 1 121 ? -14.853 -9.421 -2.560 1.00 95.69 121 GLY A N 1
ATOM 858 C CA . GLY A 1 121 ? -14.142 -8.216 -2.130 1.00 95.69 121 GLY A CA 1
ATOM 859 C C . GLY A 1 121 ? -12.631 -8.338 -2.353 1.00 95.69 121 GLY A C 1
ATOM 860 O O . GLY A 1 121 ? -12.022 -7.450 -2.937 1.00 95.69 121 GLY A O 1
ATOM 861 N N . GLY A 1 122 ? -12.048 -9.487 -1.999 1.00 95.94 122 GLY A N 1
ATOM 862 C CA . GLY A 1 122 ? -10.632 -9.791 -2.207 1.00 95.94 122 GLY A CA 1
ATOM 863 C C . GLY A 1 122 ? -10.210 -9.760 -3.677 1.00 95.94 122 GLY A C 1
ATOM 864 O O . GLY A 1 122 ? -9.185 -9.162 -3.994 1.00 95.94 122 GLY A O 1
ATOM 865 N N . ALA A 1 123 ? -11.011 -10.321 -4.590 1.00 96.31 123 ALA A N 1
ATOM 866 C CA . ALA A 1 123 ? -10.735 -10.262 -6.029 1.00 96.31 123 ALA A CA 1
ATOM 867 C C . ALA A 1 123 ? -10.717 -8.816 -6.553 1.00 96.31 123 ALA A C 1
ATOM 869 O O . ALA A 1 123 ? -9.815 -8.433 -7.298 1.00 96.31 123 ALA A O 1
ATOM 870 N N . ARG A 1 124 ? -11.672 -7.987 -6.116 1.00 96.81 124 ARG A N 1
ATOM 871 C CA . ARG A 1 124 ? -11.703 -6.556 -6.449 1.00 96.81 124 ARG A CA 1
ATOM 872 C C . ARG A 1 124 ? -10.479 -5.820 -5.900 1.00 96.81 124 ARG A C 1
ATOM 874 O O . ARG A 1 124 ? -9.861 -5.061 -6.642 1.00 96.81 124 ARG A O 1
ATOM 881 N N . THR A 1 125 ? -10.102 -6.073 -4.648 1.00 96.12 125 THR A N 1
ATOM 882 C CA . THR A 1 125 ? -8.907 -5.485 -4.020 1.00 96.12 125 THR A CA 1
ATOM 883 C C . THR A 1 125 ? -7.624 -5.901 -4.740 1.00 96.12 125 THR A C 1
ATOM 885 O O . THR A 1 125 ? -6.762 -5.063 -4.981 1.00 96.12 125 THR A O 1
ATOM 888 N N . PHE A 1 126 ? -7.507 -7.163 -5.161 1.00 96.31 126 PHE A N 1
ATOM 889 C CA . PHE A 1 126 ? -6.389 -7.615 -5.991 1.00 96.31 126 PHE A CA 1
ATOM 890 C C . PHE A 1 126 ? -6.344 -6.875 -7.335 1.00 96.31 126 PHE A C 1
ATOM 892 O O . PHE A 1 126 ? -5.288 -6.390 -7.731 1.00 96.31 126 PHE A O 1
ATOM 899 N N . GLY A 1 127 ? -7.490 -6.727 -8.010 1.00 97.56 127 GLY A N 1
ATOM 900 C CA . GLY A 1 127 ? -7.583 -5.961 -9.255 1.00 97.56 127 GLY A CA 1
ATOM 901 C C . GLY A 1 127 ? -7.174 -4.493 -9.088 1.00 97.56 127 GLY A C 1
ATOM 902 O O . GLY A 1 127 ? -6.506 -3.945 -9.965 1.00 97.56 127 GLY A O 1
ATOM 903 N N . TYR A 1 128 ? -7.519 -3.874 -7.955 1.00 96.56 128 TYR A N 1
ATOM 904 C CA . TYR A 1 128 ? -7.060 -2.530 -7.592 1.00 96.56 128 TYR A CA 1
ATOM 905 C C . TYR A 1 128 ? -5.536 -2.474 -7.462 1.00 96.56 128 TYR A C 1
ATOM 907 O O . TYR A 1 128 ? -4.903 -1.672 -8.143 1.00 96.56 128 TYR A O 1
ATOM 915 N N . TRP A 1 129 ? -4.939 -3.367 -6.669 1.00 96.38 129 TRP A N 1
ATOM 916 C CA . TRP A 1 129 ? -3.487 -3.409 -6.483 1.00 96.38 129 TRP A CA 1
ATOM 917 C C . TRP A 1 129 ? -2.732 -3.680 -7.782 1.00 96.38 129 TRP A C 1
ATOM 919 O O . TRP A 1 129 ? -1.738 -3.017 -8.052 1.00 96.38 129 TRP A O 1
ATOM 929 N N . LEU A 1 130 ? -3.231 -4.586 -8.626 1.00 97.19 130 LEU A N 1
ATOM 930 C CA . LEU A 1 130 ? -2.650 -4.835 -9.944 1.00 97.19 130 LEU A CA 1
ATOM 931 C C . LEU A 1 130 ? -2.674 -3.571 -10.818 1.00 97.19 130 LEU A C 1
ATOM 933 O O . LEU A 1 130 ? -1.665 -3.231 -11.429 1.00 97.19 130 LEU A O 1
ATOM 937 N N . THR A 1 131 ? -3.804 -2.858 -10.839 1.00 97.31 131 THR A N 1
ATOM 938 C CA . THR A 1 131 ? -3.974 -1.630 -11.634 1.00 97.31 131 THR A CA 1
ATOM 939 C C . THR A 1 131 ? -3.058 -0.516 -11.139 1.00 97.31 131 THR A C 1
ATOM 941 O O . THR A 1 131 ? -2.327 0.072 -11.931 1.00 97.31 131 THR A O 1
ATOM 944 N N . SER A 1 132 ? -3.083 -0.231 -9.836 1.00 94.38 132 SER A N 1
ATOM 945 C CA . SER A 1 132 ? -2.322 0.863 -9.229 1.00 94.38 132 SER A CA 1
ATOM 946 C C . SER A 1 132 ? -0.817 0.622 -9.323 1.00 94.38 132 SER A C 1
ATOM 948 O O . SER A 1 132 ? -0.077 1.540 -9.676 1.00 94.38 132 SER A O 1
ATOM 950 N N . SER A 1 133 ? -0.364 -0.615 -9.089 1.00 94.75 133 SER A N 1
ATOM 951 C CA . SER A 1 133 ? 1.052 -0.968 -9.206 1.00 94.75 133 SER A CA 1
ATOM 952 C C . SER A 1 133 ? 1.559 -0.895 -10.636 1.00 94.75 133 SER A C 1
ATOM 954 O O . SER A 1 133 ? 2.583 -0.261 -10.874 1.00 94.75 133 SER A O 1
ATOM 956 N N . ALA A 1 134 ? 0.812 -1.444 -11.596 1.00 96.00 134 ALA A N 1
ATOM 957 C CA . ALA A 1 134 ? 1.174 -1.364 -13.007 1.00 96.00 134 ALA A CA 1
ATOM 958 C C . ALA A 1 134 ? 1.111 0.075 -13.551 1.00 96.00 134 ALA A C 1
ATOM 960 O O . ALA A 1 134 ? 1.949 0.469 -14.357 1.00 96.00 134 ALA A O 1
ATOM 961 N N . ALA A 1 135 ? 0.168 0.903 -13.088 1.00 95.19 135 ALA A N 1
ATOM 962 C CA . ALA A 1 135 ? 0.117 2.321 -13.447 1.00 95.19 135 ALA A CA 1
ATOM 963 C C . ALA A 1 135 ? 1.339 3.087 -12.918 1.00 95.19 135 ALA A C 1
ATOM 965 O O . ALA A 1 135 ? 1.964 3.842 -13.666 1.00 95.19 135 ALA A O 1
ATOM 966 N N . ALA A 1 136 ? 1.717 2.858 -11.657 1.00 92.88 136 ALA A N 1
ATOM 967 C CA . ALA A 1 136 ? 2.915 3.446 -11.065 1.00 92.88 136 ALA A CA 1
ATOM 968 C C . ALA A 1 136 ? 4.190 2.971 -11.779 1.00 92.88 136 ALA A C 1
ATOM 970 O O . ALA A 1 136 ? 5.019 3.790 -12.180 1.00 92.88 136 ALA A O 1
ATOM 971 N N . GLY A 1 137 ? 4.319 1.662 -12.006 1.00 92.19 137 GLY A N 1
ATOM 972 C CA . GLY A 1 137 ? 5.403 1.058 -12.772 1.00 92.19 137 GLY A CA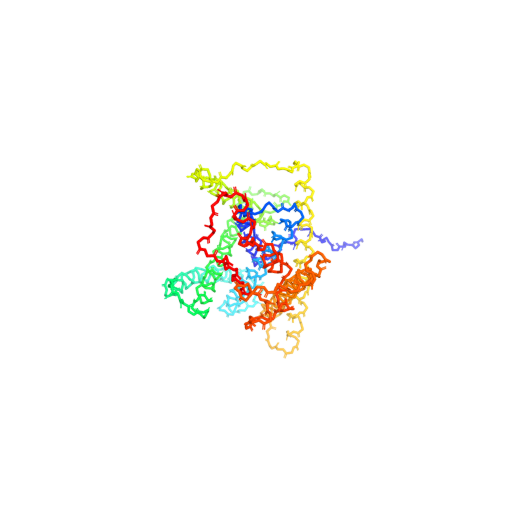 1
ATOM 973 C C . GLY A 1 137 ? 5.505 1.642 -14.171 1.00 92.19 137 GLY A C 1
ATOM 974 O O . GLY A 1 137 ? 6.571 2.122 -14.567 1.00 92.19 137 GLY A O 1
ATOM 975 N N . GLY A 1 138 ? 4.394 1.669 -14.906 1.00 92.56 138 GLY A N 1
ATOM 976 C CA . GLY A 1 138 ? 4.232 2.296 -16.217 1.00 92.56 138 GLY A CA 1
ATOM 977 C C . GLY A 1 138 ? 4.731 3.739 -16.245 1.00 92.56 138 GLY A C 1
ATOM 978 O O . GLY A 1 138 ? 5.613 4.066 -17.038 1.00 92.56 138 GLY A O 1
ATOM 979 N N . ALA A 1 139 ? 4.240 4.577 -15.330 1.00 91.38 139 ALA A N 1
ATOM 980 C CA . ALA A 1 139 ? 4.629 5.981 -15.221 1.00 91.38 139 ALA A CA 1
ATOM 981 C C . ALA A 1 139 ? 6.136 6.156 -14.968 1.00 91.38 139 ALA A C 1
ATOM 983 O O . ALA A 1 139 ? 6.790 6.936 -15.662 1.00 91.38 139 ALA A O 1
ATOM 984 N N . ILE A 1 140 ? 6.709 5.391 -14.031 1.00 89.62 140 ILE A N 1
ATOM 985 C CA . ILE A 1 140 ? 8.154 5.406 -13.765 1.00 89.62 140 ILE A CA 1
ATOM 986 C C . ILE A 1 140 ? 8.944 4.949 -14.995 1.00 89.62 140 ILE A C 1
ATOM 988 O O . ILE A 1 140 ? 9.944 5.574 -15.339 1.00 89.62 140 ILE A O 1
ATOM 992 N N . GLY A 1 141 ? 8.497 3.899 -15.686 1.00 88.38 141 GLY A N 1
ATOM 993 C CA . GLY A 1 141 ? 9.159 3.393 -16.891 1.00 88.38 141 GLY A CA 1
ATOM 994 C C . GLY A 1 141 ? 9.170 4.413 -18.029 1.00 88.38 141 GLY A C 1
ATOM 995 O O . GLY A 1 141 ? 10.210 4.635 -18.646 1.00 88.38 141 GLY A O 1
ATOM 996 N N . LEU A 1 142 ? 8.044 5.093 -18.262 1.00 89.69 142 LEU A N 1
ATOM 997 C CA . LEU A 1 142 ? 7.950 6.177 -19.243 1.00 89.69 142 LEU A CA 1
ATOM 998 C C . LEU A 1 142 ? 8.856 7.355 -18.875 1.00 89.69 142 LEU A C 1
ATOM 1000 O O . LEU A 1 142 ? 9.538 7.902 -19.739 1.00 89.69 142 LEU A O 1
ATOM 1004 N N . LEU A 1 143 ? 8.903 7.721 -17.593 1.00 86.19 143 LEU A N 1
ATOM 1005 C CA . LEU A 1 143 ? 9.762 8.797 -17.113 1.00 86.19 143 LEU A CA 1
ATOM 1006 C C . LEU A 1 143 ? 11.251 8.439 -17.254 1.00 86.19 143 LEU A C 1
ATOM 1008 O O . LEU A 1 143 ? 12.048 9.274 -17.677 1.00 86.19 143 LEU A O 1
ATOM 1012 N N . GLN A 1 144 ? 11.628 7.191 -16.970 1.00 84.12 144 GLN A N 1
ATOM 1013 C CA . GLN A 1 144 ? 12.983 6.681 -17.196 1.00 84.12 144 GLN A CA 1
ATOM 1014 C C . GLN A 1 144 ? 13.363 6.697 -18.681 1.00 84.12 144 GLN A C 1
ATOM 1016 O O . GLN A 1 144 ? 14.485 7.084 -19.014 1.00 84.12 144 GLN A O 1
ATOM 1021 N N . GLU A 1 145 ? 12.442 6.328 -19.574 1.00 84.62 1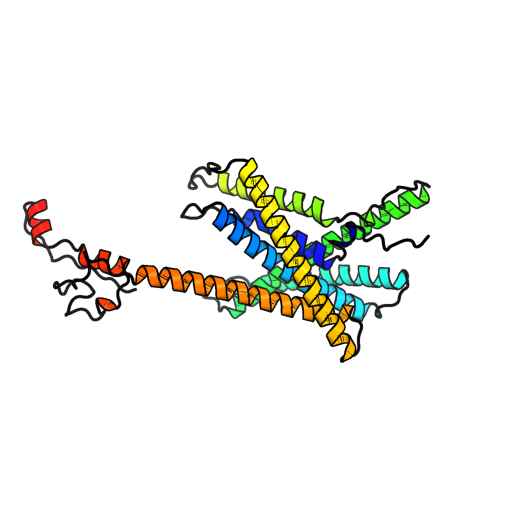45 GLU A N 1
ATOM 1022 C CA . GLU A 1 145 ? 12.677 6.394 -21.017 1.00 84.62 145 GLU A CA 1
ATOM 1023 C C . GLU A 1 145 ? 12.853 7.849 -21.476 1.00 84.62 145 GLU A C 1
ATOM 1025 O O . GLU A 1 145 ? 13.824 8.158 -22.167 1.00 84.62 145 GLU A O 1
ATOM 1030 N N . ALA A 1 146 ? 12.003 8.769 -21.009 1.00 86.12 146 ALA A N 1
ATOM 1031 C CA . ALA A 1 146 ? 12.115 10.197 -21.305 1.00 86.12 146 ALA A CA 1
ATOM 1032 C C . ALA A 1 146 ? 13.454 10.790 -20.833 1.00 86.12 146 ALA A C 1
ATOM 1034 O O . ALA A 1 146 ? 14.128 11.478 -21.599 1.00 86.12 146 ALA A O 1
ATOM 1035 N N . MET A 1 147 ? 13.893 10.475 -19.610 1.00 84.06 147 MET A N 1
ATOM 1036 C CA . MET A 1 147 ? 15.204 10.906 -19.107 1.00 84.06 147 MET A CA 1
ATOM 1037 C C . MET A 1 147 ? 16.359 10.327 -19.932 1.00 84.06 147 MET A C 1
ATOM 1039 O O . MET A 1 147 ? 17.338 11.024 -20.188 1.00 84.06 147 MET A O 1
ATOM 1043 N N . SER A 1 148 ? 16.242 9.080 -20.401 1.00 81.88 148 SER A N 1
ATOM 1044 C CA . SER A 1 148 ? 17.261 8.470 -21.263 1.00 81.88 148 SER A CA 1
ATOM 1045 C C . SER A 1 148 ? 17.345 9.130 -22.645 1.00 81.88 148 SER A C 1
ATOM 1047 O O . SER A 1 148 ? 18.429 9.212 -23.222 1.00 81.88 148 SER A O 1
ATOM 1049 N N . LEU A 1 149 ? 16.224 9.640 -23.167 1.00 85.56 149 LEU A N 1
ATOM 1050 C CA . LEU A 1 149 ? 16.198 10.418 -24.405 1.00 85.56 149 LEU A CA 1
ATOM 1051 C C . LEU A 1 149 ? 16.881 11.773 -24.219 1.00 85.56 149 LEU A C 1
ATOM 1053 O O . LEU A 1 149 ? 17.661 12.167 -25.081 1.00 85.56 149 LEU A O 1
ATOM 1057 N N . LEU A 1 150 ? 16.649 12.449 -23.089 1.00 85.56 150 LEU A N 1
ATOM 1058 C CA . LEU A 1 150 ? 17.344 13.697 -22.758 1.00 85.56 150 LEU A CA 1
ATOM 1059 C C . LEU A 1 150 ? 18.862 13.500 -22.690 1.00 85.56 150 LEU A C 1
ATOM 1061 O O . LEU A 1 150 ? 19.600 14.308 -23.245 1.00 85.56 150 LEU A O 1
ATOM 1065 N N . ASP A 1 151 ? 19.327 12.401 -22.090 1.00 83.38 151 ASP A N 1
ATOM 1066 C CA . ASP A 1 151 ? 20.757 12.069 -22.066 1.00 83.38 151 ASP A CA 1
ATOM 1067 C C . ASP A 1 151 ? 21.338 11.880 -23.478 1.00 83.38 151 ASP A C 1
ATOM 1069 O O . ASP A 1 151 ? 22.427 12.373 -23.764 1.00 83.38 151 ASP A O 1
ATOM 1073 N N . ARG A 1 152 ? 20.609 11.210 -24.383 1.00 84.19 152 ARG A N 1
ATOM 1074 C CA . ARG A 1 152 ? 21.043 11.035 -25.783 1.00 84.19 152 ARG A CA 1
ATOM 1075 C C . ARG A 1 152 ? 21.097 12.361 -26.541 1.00 84.19 152 ARG A C 1
ATOM 1077 O O . ARG A 1 152 ? 21.990 12.551 -27.360 1.00 84.19 152 ARG A O 1
ATOM 1084 N N . LEU A 1 153 ? 20.156 13.269 -26.287 1.00 86.50 153 LEU A N 1
ATOM 1085 C CA . LEU A 1 153 ? 20.159 14.603 -26.893 1.00 86.50 153 LEU A CA 1
ATOM 1086 C C . LEU A 1 153 ? 21.343 15.442 -26.394 1.00 86.50 153 LEU A C 1
ATOM 1088 O O . LEU A 1 153 ? 22.033 16.048 -27.209 1.00 86.50 153 LEU A O 1
ATOM 1092 N N . ASP A 1 154 ? 21.630 15.418 -25.088 1.00 85.31 154 ASP A N 1
ATOM 1093 C CA . ASP A 1 154 ? 22.795 16.106 -24.516 1.00 85.31 154 ASP A CA 1
ATOM 1094 C C . ASP A 1 154 ? 24.118 15.552 -25.097 1.00 85.31 154 ASP A C 1
ATOM 1096 O O . ASP A 1 154 ? 25.038 16.324 -25.381 1.00 85.31 154 ASP A O 1
ATOM 1100 N N . GLU A 1 155 ? 24.210 14.237 -25.342 1.00 85.31 155 GLU A N 1
ATOM 1101 C CA . GLU A 1 155 ? 25.359 13.614 -26.020 1.00 85.31 155 GLU A CA 1
ATOM 1102 C C . GLU A 1 155 ? 25.519 14.087 -27.475 1.00 85.31 155 GLU A C 1
ATOM 1104 O O . GLU A 1 155 ? 26.634 14.421 -27.883 1.00 85.31 155 GLU A O 1
ATOM 1109 N N . LEU A 1 156 ? 24.425 14.162 -28.243 1.00 87.69 156 LEU A N 1
ATOM 1110 C CA . LEU A 1 156 ? 24.435 14.653 -29.629 1.00 87.69 156 LEU A CA 1
ATOM 1111 C C . LEU A 1 156 ? 24.814 16.137 -29.723 1.00 87.69 156 LEU A C 1
ATOM 1113 O O . LEU A 1 156 ? 25.514 16.538 -30.650 1.00 87.69 156 LEU A O 1
ATOM 1117 N N . GLU A 1 157 ? 24.395 16.947 -28.751 1.00 87.88 157 GLU A N 1
ATOM 1118 C CA . GLU A 1 157 ? 24.737 18.372 -28.659 1.00 87.88 157 GLU A CA 1
ATOM 1119 C C . GLU A 1 157 ? 26.140 18.623 -28.072 1.00 87.88 157 GLU A C 1
ATOM 1121 O O . GLU A 1 157 ? 26.540 19.772 -27.872 1.00 87.88 157 GLU A O 1
ATOM 1126 N N . GLY A 1 158 ? 26.907 17.569 -27.767 1.00 82.38 158 GLY A N 1
ATOM 1127 C CA . GLY A 1 158 ? 28.248 17.677 -27.186 1.00 82.38 158 GLY A CA 1
ATOM 1128 C C . GLY A 1 158 ? 28.266 18.213 -25.748 1.00 82.38 158 GLY A C 1
ATOM 1129 O O . GLY A 1 158 ? 29.337 18.523 -25.213 1.00 82.38 158 GLY A O 1
ATOM 1130 N N . ARG A 1 159 ? 27.108 18.311 -25.081 1.00 80.38 159 ARG A N 1
ATOM 1131 C CA . ARG A 1 159 ? 27.001 18.757 -23.689 1.00 80.38 159 ARG A CA 1
ATOM 1132 C C . ARG A 1 159 ? 27.376 17.619 -22.748 1.00 80.38 159 ARG A C 1
ATOM 1134 O O . ARG A 1 159 ? 26.549 16.815 -22.331 1.00 80.38 159 ARG A O 1
ATOM 1141 N N . ARG A 1 160 ? 28.636 17.584 -22.309 1.00 72.12 160 ARG A N 1
ATOM 1142 C CA . ARG A 1 160 ? 29.054 16.688 -21.217 1.00 72.12 160 ARG A CA 1
ATOM 1143 C C . ARG A 1 160 ? 28.574 17.210 -19.864 1.00 72.12 160 ARG A C 1
ATOM 1145 O O . ARG A 1 160 ? 29.301 17.914 -19.162 1.00 72.12 160 ARG A O 1
ATOM 1152 N N . ARG A 1 161 ? 27.353 16.846 -19.468 1.00 69.31 161 ARG A N 1
ATOM 1153 C CA . ARG A 1 161 ? 26.889 17.052 -18.090 1.00 69.31 161 ARG A CA 1
ATOM 1154 C C . ARG A 1 161 ? 27.626 16.126 -17.122 1.00 69.31 161 ARG A C 1
ATOM 1156 O O . ARG A 1 161 ? 27.846 14.952 -17.400 1.00 69.31 161 ARG A O 1
ATOM 1163 N N . ARG A 1 162 ? 27.963 16.660 -15.940 1.00 72.25 162 ARG A N 1
ATOM 1164 C CA . ARG A 1 162 ? 28.581 15.902 -14.833 1.00 72.25 162 ARG A CA 1
ATOM 1165 C C . ARG A 1 162 ? 27.663 14.791 -14.302 1.00 72.25 162 ARG A C 1
ATOM 1167 O O . ARG A 1 162 ? 28.162 13.787 -13.808 1.00 72.25 162 ARG A O 1
ATOM 1174 N N . TYR A 1 163 ? 26.349 14.975 -14.414 1.00 70.44 163 TYR A N 1
ATOM 1175 C CA . TYR A 1 163 ? 25.333 14.013 -13.996 1.00 70.44 163 TYR A CA 1
ATOM 1176 C C . TYR A 1 163 ? 24.358 13.755 -15.142 1.00 70.44 163 TYR A C 1
ATOM 1178 O O . TYR A 1 163 ? 23.881 14.703 -15.767 1.00 70.44 163 TYR A O 1
ATOM 1186 N N . ARG A 1 164 ? 24.068 12.475 -15.389 1.00 73.94 164 ARG A N 1
ATOM 1187 C CA . ARG A 1 164 ? 23.068 12.022 -16.363 1.00 73.94 164 ARG A CA 1
ATOM 1188 C C . ARG A 1 164 ? 21.670 12.152 -15.777 1.00 73.94 164 ARG A C 1
ATOM 1190 O O . ARG A 1 164 ? 21.473 11.826 -14.603 1.00 73.94 164 ARG A O 1
ATOM 1197 N N . TRP A 1 165 ? 20.701 12.562 -16.580 1.00 73.12 165 TRP A N 1
ATOM 1198 C CA . TRP A 1 165 ? 19.299 12.636 -16.181 1.00 73.12 165 TRP A CA 1
ATOM 1199 C C . TRP A 1 165 ? 18.783 11.272 -15.724 1.00 73.12 165 TRP A C 1
ATOM 1201 O O . TRP A 1 165 ? 18.118 11.190 -14.695 1.00 73.12 165 TRP A O 1
ATOM 1211 N N . SER A 1 166 ? 19.189 10.186 -16.392 1.00 67.81 166 SER A N 1
ATOM 1212 C CA . SER A 1 166 ? 18.803 8.820 -16.023 1.00 67.81 166 SER A CA 1
ATOM 1213 C C . SER A 1 166 ? 19.304 8.358 -14.645 1.00 67.81 166 SER A C 1
ATOM 1215 O O . SER A 1 166 ? 18.899 7.297 -14.180 1.00 67.81 166 SER A O 1
ATOM 1217 N N . SER A 1 167 ? 20.220 9.100 -14.009 1.00 66.19 167 SER A N 1
ATOM 1218 C CA . SER A 1 167 ? 20.745 8.782 -12.670 1.00 66.19 167 SER A CA 1
ATOM 1219 C C . SER A 1 167 ? 19.911 9.367 -11.527 1.00 66.19 167 SER A C 1
ATOM 1221 O O . SER A 1 167 ? 20.141 9.027 -10.365 1.00 66.19 167 SER A O 1
ATOM 1223 N N . LEU A 1 168 ? 18.942 10.233 -11.841 1.00 68.06 168 LEU A N 1
ATOM 1224 C CA . LEU A 1 168 ? 18.052 10.823 -10.850 1.00 68.06 168 LEU A CA 1
ATOM 1225 C C . LEU A 1 168 ? 16.895 9.859 -10.536 1.00 68.06 168 LEU A C 1
ATOM 1227 O O . LEU A 1 168 ? 16.284 9.310 -11.456 1.00 68.06 168 LEU A O 1
ATOM 1231 N N . PRO A 1 169 ? 16.548 9.658 -9.252 1.00 69.69 169 PRO A N 1
ATOM 1232 C CA . PRO A 1 169 ? 15.389 8.863 -8.869 1.00 69.69 169 PRO A CA 1
ATOM 1233 C C . PRO A 1 169 ? 14.104 9.624 -9.216 1.00 69.69 169 PRO A C 1
ATOM 1235 O O . PRO A 1 169 ? 13.575 10.400 -8.421 1.00 69.69 169 PRO A O 1
ATOM 1238 N N . ALA A 1 170 ? 13.606 9.375 -10.424 1.00 68.12 170 ALA A N 1
ATOM 1239 C CA . ALA A 1 170 ? 12.405 9.970 -11.005 1.00 68.12 170 ALA A CA 1
ATOM 1240 C C . ALA A 1 170 ? 11.166 9.891 -10.091 1.00 68.12 170 ALA A C 1
ATOM 1242 O O . ALA A 1 170 ? 10.300 10.766 -10.127 1.00 68.12 170 ALA A O 1
ATOM 1243 N N . ALA A 1 171 ? 11.113 8.865 -9.237 1.00 69.44 171 ALA A N 1
ATOM 1244 C CA . ALA A 1 171 ? 10.049 8.662 -8.264 1.00 69.44 171 ALA A CA 1
ATOM 1245 C C . ALA A 1 171 ? 9.888 9.807 -7.258 1.00 69.44 171 ALA A C 1
ATOM 1247 O O . ALA A 1 171 ? 8.761 10.096 -6.884 1.00 69.44 171 ALA A O 1
ATOM 1248 N N . LEU A 1 172 ? 10.964 10.471 -6.821 1.00 70.81 172 LEU A N 1
ATOM 1249 C CA . LEU A 1 172 ? 10.874 11.483 -5.758 1.00 70.81 172 LEU A CA 1
ATOM 1250 C C . LEU A 1 172 ? 10.053 12.725 -6.158 1.00 70.81 172 LEU A C 1
ATOM 1252 O O . LEU A 1 172 ? 9.102 13.049 -5.444 1.00 70.81 172 LEU A O 1
ATOM 1256 N N . PRO A 1 173 ? 10.345 13.420 -7.278 1.00 74.94 173 PRO A N 1
ATOM 1257 C CA . PRO A 1 173 ? 9.526 14.557 -7.693 1.00 74.94 173 PRO A CA 1
ATOM 1258 C C . PRO A 1 173 ? 8.105 14.128 -8.084 1.00 74.94 173 PRO A C 1
ATOM 1260 O O . PRO A 1 173 ? 7.149 14.818 -7.738 1.00 74.94 173 PRO A O 1
ATOM 1263 N N . ALA A 1 174 ? 7.949 12.973 -8.744 1.00 78.00 174 ALA A N 1
ATOM 1264 C CA . ALA A 1 174 ? 6.636 12.451 -9.123 1.00 78.00 174 ALA A CA 1
ATOM 1265 C C . ALA A 1 174 ? 5.764 12.148 -7.892 1.00 78.00 174 ALA A C 1
ATOM 1267 O O . ALA A 1 174 ? 4.602 12.547 -7.845 1.00 78.00 174 ALA A O 1
ATOM 1268 N N . ALA A 1 175 ? 6.338 11.513 -6.869 1.00 77.81 175 ALA A N 1
ATOM 1269 C CA . ALA A 1 175 ? 5.672 11.223 -5.606 1.00 77.81 175 ALA A CA 1
ATOM 1270 C C . ALA A 1 175 ? 5.206 12.495 -4.896 1.00 77.81 175 ALA A C 1
ATOM 1272 O O . ALA A 1 175 ? 4.064 12.548 -4.449 1.00 77.81 175 ALA A O 1
ATO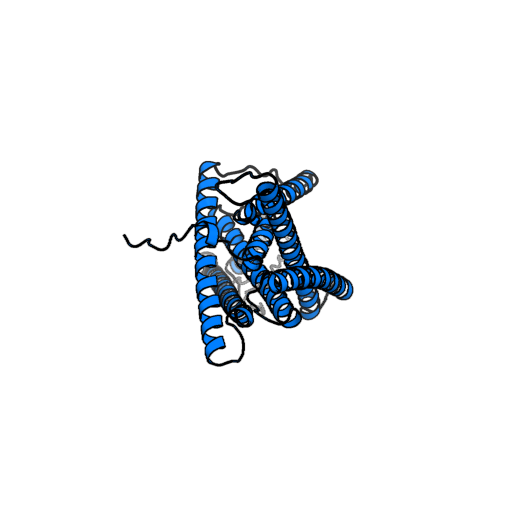M 1273 N N . GLY A 1 176 ? 6.048 13.533 -4.843 1.00 79.06 176 GLY A N 1
ATOM 1274 C CA . GLY A 1 176 ? 5.677 14.818 -4.248 1.00 79.06 176 GLY A CA 1
ATOM 1275 C C . GLY A 1 176 ? 4.502 15.490 -4.963 1.00 79.06 176 GLY A C 1
ATOM 1276 O O . GLY A 1 176 ? 3.568 15.952 -4.309 1.00 79.06 176 GLY A O 1
ATOM 1277 N N . VAL A 1 177 ? 4.508 15.495 -6.302 1.00 84.81 177 VAL A N 1
ATOM 1278 C CA . VAL A 1 177 ? 3.412 16.065 -7.106 1.00 84.81 177 VAL A CA 1
ATOM 1279 C C . VAL A 1 177 ? 2.111 15.290 -6.901 1.00 84.81 177 VAL A C 1
ATOM 1281 O O . VAL A 1 177 ? 1.070 15.903 -6.674 1.00 84.81 177 VAL A O 1
ATOM 1284 N N . ILE A 1 178 ? 2.159 13.955 -6.943 1.00 84.81 178 ILE A N 1
ATOM 1285 C CA . ILE A 1 178 ? 0.964 13.119 -6.766 1.00 84.81 178 ILE A CA 1
ATOM 1286 C C . ILE A 1 178 ? 0.416 13.253 -5.346 1.00 84.81 178 ILE A C 1
ATOM 1288 O O . ILE A 1 178 ? -0.773 13.514 -5.186 1.00 84.81 178 ILE A O 1
ATOM 1292 N N . ALA A 1 179 ? 1.264 13.135 -4.322 1.00 83.31 179 ALA A N 1
ATOM 1293 C CA . ALA A 1 179 ? 0.842 13.290 -2.934 1.00 83.31 179 ALA A CA 1
ATOM 1294 C C . ALA A 1 179 ? 0.229 14.678 -2.689 1.00 83.31 179 ALA A C 1
ATOM 1296 O O . ALA A 1 179 ? -0.813 14.782 -2.048 1.00 83.31 179 ALA A O 1
ATOM 1297 N N . GLY A 1 180 ? 0.817 15.735 -3.261 1.00 84.44 180 GLY A N 1
ATOM 1298 C CA . GLY A 1 180 ? 0.267 17.089 -3.193 1.00 84.44 180 GLY A CA 1
ATOM 1299 C C . GLY A 1 180 ? -1.089 17.228 -3.890 1.00 84.44 180 GLY A C 1
ATOM 1300 O O . GLY A 1 180 ? -1.993 17.853 -3.343 1.00 84.44 180 GLY A O 1
ATOM 1301 N N . ALA A 1 181 ? -1.266 16.618 -5.065 1.00 87.75 181 ALA A N 1
ATOM 1302 C CA . ALA A 1 181 ? -2.537 16.635 -5.788 1.00 87.75 181 ALA A CA 1
ATOM 1303 C C . ALA A 1 181 ? -3.642 15.867 -5.042 1.00 87.75 181 ALA A C 1
ATOM 1305 O O . ALA A 1 181 ? -4.772 16.349 -4.950 1.00 87.75 181 ALA A O 1
ATOM 1306 N N . VAL A 1 182 ? -3.313 14.705 -4.471 1.00 87.00 182 VAL A N 1
ATOM 1307 C CA . VAL A 1 182 ? -4.243 13.905 -3.661 1.00 87.00 182 VAL A CA 1
ATOM 1308 C C . VAL A 1 182 ? -4.598 14.636 -2.363 1.00 87.00 182 VAL A C 1
ATOM 1310 O O . VAL A 1 182 ? -5.770 14.679 -2.000 1.00 87.00 182 VAL A O 1
ATOM 1313 N N . ASP A 1 183 ? -3.629 15.262 -1.687 1.00 86.12 183 ASP A N 1
ATOM 1314 C CA . ASP A 1 183 ? -3.893 16.068 -0.487 1.00 86.12 183 ASP A CA 1
ATOM 1315 C C . ASP A 1 183 ? -4.763 17.290 -0.800 1.00 86.12 183 ASP A C 1
ATOM 1317 O O . ASP A 1 183 ? -5.691 17.610 -0.058 1.00 86.12 183 ASP A O 1
ATOM 1321 N N . PHE A 1 184 ? -4.510 17.953 -1.931 1.00 87.00 184 PHE A N 1
ATOM 1322 C CA . PHE A 1 184 ? -5.330 19.068 -2.390 1.00 87.00 184 PHE A CA 1
ATOM 1323 C C . PHE A 1 184 ? -6.781 18.642 -2.638 1.00 87.00 184 PHE A C 1
ATOM 1325 O O . PHE A 1 184 ? -7.702 19.307 -2.160 1.00 87.00 184 PHE A O 1
ATOM 1332 N N . ASP A 1 185 ? -6.990 17.533 -3.350 1.00 87.69 185 ASP A N 1
ATOM 1333 C CA . ASP A 1 185 ? -8.327 17.013 -3.632 1.00 87.69 185 ASP A CA 1
ATOM 1334 C C . ASP A 1 185 ? -9.040 16.544 -2.355 1.00 87.69 185 ASP A C 1
ATOM 1336 O O . ASP A 1 185 ? -10.214 16.853 -2.160 1.00 87.69 185 ASP A O 1
ATOM 1340 N N . ARG A 1 186 ? -8.318 15.897 -1.432 1.00 87.19 186 ARG A N 1
ATOM 1341 C CA . ARG A 1 186 ? -8.832 15.530 -0.104 1.00 87.19 186 ARG A CA 1
ATOM 1342 C C . ARG A 1 186 ? -9.352 16.755 0.646 1.00 87.19 186 ARG A C 1
ATOM 1344 O O . ARG A 1 186 ? -10.530 16.800 0.986 1.00 87.19 186 ARG A O 1
ATOM 1351 N N . ARG A 1 187 ? -8.515 17.784 0.821 1.00 84.06 187 ARG A N 1
ATOM 1352 C CA . ARG A 1 187 ? -8.911 19.027 1.508 1.00 84.06 187 ARG A CA 1
ATOM 1353 C C . ARG A 1 187 ? -10.041 19.752 0.788 1.00 84.06 187 ARG A C 1
ATOM 1355 O O . ARG A 1 187 ? -10.835 20.442 1.413 1.00 84.06 187 ARG A O 1
ATOM 1362 N N . ARG A 1 188 ? -10.099 19.670 -0.545 1.00 86.81 188 ARG A N 1
ATOM 1363 C CA . ARG A 1 188 ? -11.203 20.243 -1.323 1.00 86.81 188 ARG A CA 1
ATOM 1364 C C . ARG A 1 188 ? -12.528 19.555 -0.990 1.00 86.81 188 ARG A C 1
ATOM 1366 O O . ARG A 1 188 ? -13.525 20.255 -0.873 1.00 86.81 188 ARG A O 1
ATOM 1373 N N . ARG A 1 189 ? -12.536 18.226 -0.850 1.00 85.31 189 ARG A N 1
ATOM 1374 C CA . ARG A 1 189 ? -13.729 17.453 -0.469 1.00 85.31 189 ARG A CA 1
ATOM 1375 C C . ARG A 1 189 ? -14.137 17.713 0.977 1.00 85.31 189 ARG A C 1
ATOM 1377 O O . ARG A 1 189 ? -15.315 17.909 1.217 1.00 85.31 189 ARG A O 1
ATOM 1384 N N . GLU A 1 190 ? -13.177 17.781 1.898 1.00 82.81 190 GLU A N 1
ATOM 1385 C CA . GLU A 1 190 ? -13.440 18.096 3.312 1.00 82.81 190 GLU A CA 1
ATOM 1386 C C . GLU A 1 190 ? -14.062 19.486 3.477 1.00 82.81 190 GLU A C 1
ATOM 1388 O O . GLU A 1 190 ? -15.072 19.624 4.146 1.00 82.81 190 GLU A O 1
ATOM 1393 N N . ARG A 1 191 ? -13.541 20.508 2.782 1.00 81.44 191 ARG A N 1
ATOM 1394 C CA . ARG A 1 191 ? -14.133 21.861 2.793 1.00 81.44 191 ARG A CA 1
ATOM 1395 C C . ARG A 1 191 ? -15.519 21.952 2.153 1.00 81.44 191 ARG A C 1
ATOM 1397 O O . ARG A 1 191 ? -16.163 22.982 2.287 1.00 81.44 191 ARG A O 1
ATOM 1404 N N . ALA A 1 192 ? -15.918 20.955 1.367 1.00 85.00 192 ALA A N 1
ATOM 1405 C CA . ALA A 1 192 ? -17.247 20.906 0.768 1.00 85.00 192 ALA A CA 1
ATOM 1406 C C . ALA A 1 192 ? -18.270 20.210 1.681 1.00 85.00 192 ALA A C 1
ATOM 1408 O O . ALA A 1 192 ? -19.452 20.190 1.345 1.00 85.00 192 ALA A O 1
ATOM 1409 N N . ASP A 1 193 ? -17.820 19.614 2.788 1.00 81.31 193 ASP A N 1
ATOM 1410 C CA . ASP A 1 193 ? -18.660 18.945 3.772 1.00 81.31 193 ASP A CA 1
ATOM 1411 C C . ASP A 1 193 ? -18.811 19.842 5.009 1.00 81.31 193 ASP A C 1
ATOM 1413 O O . ASP A 1 193 ? -17.977 19.835 5.914 1.00 81.31 193 ASP A O 1
ATOM 1417 N N . ASP A 1 194 ? -19.893 20.626 5.037 1.00 74.19 194 ASP A N 1
ATOM 1418 C CA . ASP A 1 194 ? -20.196 21.601 6.099 1.00 74.19 194 ASP A CA 1
ATOM 1419 C C . ASP A 1 194 ? -20.446 20.952 7.481 1.00 74.19 194 ASP A C 1
ATOM 1421 O O . ASP A 1 194 ? -20.645 21.653 8.475 1.00 74.19 194 ASP A O 1
ATOM 1425 N N . HIS A 1 195 ? -20.477 19.617 7.568 1.00 77.06 195 HIS A N 1
ATOM 1426 C CA . HIS A 1 195 ? -20.674 18.878 8.817 1.00 77.06 195 HIS A CA 1
ATOM 1427 C C . HIS A 1 195 ? -19.371 18.462 9.506 1.00 77.06 195 HIS A C 1
ATOM 1429 O O . HIS A 1 195 ? -19.418 17.973 10.640 1.00 77.06 195 HIS A O 1
ATOM 1435 N N . LEU A 1 196 ? -18.220 18.625 8.849 1.00 71.12 196 LEU A N 1
ATOM 1436 C CA . LEU A 1 196 ? -16.932 18.290 9.442 1.00 71.12 196 LEU A CA 1
ATOM 1437 C C . LEU A 1 196 ? -16.422 19.450 10.312 1.00 71.12 196 LEU A C 1
ATOM 1439 O O . LEU A 1 196 ? -16.481 20.604 9.886 1.00 71.12 196 LEU A O 1
ATOM 1443 N N . PRO A 1 197 ? -15.911 19.178 11.527 1.00 70.12 197 PRO A N 1
ATOM 1444 C CA . PRO A 1 197 ? -15.268 20.204 12.336 1.00 70.12 197 PRO A CA 1
ATOM 1445 C C . PRO A 1 197 ? -14.046 20.786 11.615 1.00 70.12 197 PRO A C 1
ATOM 1447 O O . PRO A 1 197 ? -13.315 20.057 10.931 1.00 70.12 197 PRO A O 1
ATOM 1450 N N . ASP A 1 198 ? -13.785 22.075 11.838 1.00 67.69 198 ASP A N 1
ATOM 1451 C CA . ASP A 1 198 ? -12.554 22.718 11.382 1.00 67.69 198 ASP A CA 1
ATOM 1452 C C . ASP A 1 198 ? -11.328 22.011 11.982 1.00 67.69 198 ASP A C 1
ATOM 1454 O O . ASP A 1 198 ? -11.199 21.844 13.198 1.00 67.69 198 ASP A O 1
ATOM 1458 N N . ASP A 1 199 ? -10.419 21.583 11.107 1.00 65.56 199 ASP A N 1
ATOM 1459 C CA . ASP A 1 199 ? -9.189 20.889 11.484 1.00 65.56 199 ASP A CA 1
ATOM 1460 C C . ASP A 1 199 ? -8.136 21.921 11.915 1.00 65.56 199 ASP A C 1
ATOM 1462 O O . ASP A 1 199 ? -7.404 22.469 11.084 1.00 65.56 199 ASP A O 1
ATOM 1466 N N . GLU A 1 200 ? -8.067 22.242 13.211 1.00 59.72 200 GLU A N 1
ATOM 1467 C CA . GLU A 1 200 ? -6.968 23.052 13.743 1.00 59.72 200 GLU A CA 1
ATOM 1468 C C . GLU A 1 200 ? -5.691 22.200 13.868 1.00 59.72 200 GLU A C 1
ATOM 1470 O O . GLU A 1 200 ? -5.657 21.238 14.645 1.00 59.72 200 GLU A O 1
ATOM 1475 N N . PRO A 1 201 ? -4.587 22.540 13.170 1.00 57.66 201 PRO A N 1
ATOM 1476 C CA . PRO A 1 201 ? -3.351 21.777 13.269 1.00 57.66 201 PRO A CA 1
ATOM 1477 C C . PRO A 1 201 ? -2.716 21.954 14.658 1.00 57.66 201 PRO A C 1
ATOM 1479 O O . PRO A 1 201 ? -1.918 22.860 14.888 1.00 57.66 201 PRO A O 1
ATOM 1482 N N . GLY A 1 202 ? -3.009 21.047 15.591 1.00 60.34 202 GLY A N 1
ATOM 1483 C CA . GLY A 1 202 ? -2.462 21.057 16.956 1.00 60.34 202 GLY A CA 1
ATOM 1484 C C . GLY A 1 202 ? -0.958 20.740 17.070 1.00 60.34 202 GLY A C 1
ATOM 1485 O O . GLY A 1 202 ? -0.468 20.433 18.159 1.00 60.34 202 GLY A O 1
ATOM 1486 N N . VAL A 1 203 ? -0.199 20.755 15.965 1.00 66.94 203 VAL A N 1
ATOM 1487 C CA . VAL A 1 203 ? 1.203 20.314 15.904 1.00 66.94 203 VAL A CA 1
ATOM 1488 C C . VAL A 1 203 ? 2.077 21.367 15.224 1.00 66.94 203 VAL A C 1
ATOM 1490 O O . VAL A 1 203 ? 1.832 21.762 14.087 1.00 66.94 203 VAL A O 1
ATOM 1493 N N . SER A 1 204 ? 3.147 21.800 15.901 1.00 78.56 204 SER A N 1
ATOM 1494 C CA . SER A 1 204 ? 4.096 22.762 15.334 1.00 78.56 204 SER A CA 1
ATOM 1495 C C . SER A 1 204 ? 4.805 22.207 14.092 1.00 78.56 204 SER A C 1
ATOM 1497 O O . SER A 1 204 ? 5.145 21.023 14.032 1.00 78.56 204 SER A O 1
ATOM 1499 N N . VAL A 1 205 ? 5.108 23.081 13.124 1.00 80.88 205 VAL A N 1
ATOM 1500 C CA . VAL A 1 205 ? 5.814 22.730 11.873 1.00 80.88 205 VAL A CA 1
ATOM 1501 C C . VAL A 1 205 ? 7.104 21.950 12.148 1.00 80.88 205 VAL A C 1
ATOM 1503 O O . VAL A 1 205 ? 7.394 20.971 11.466 1.00 80.88 205 VAL A O 1
ATOM 1506 N N . LEU A 1 206 ? 7.848 22.336 13.190 1.00 82.50 206 LEU A N 1
ATOM 1507 C CA . LEU A 1 206 ? 9.084 21.661 13.583 1.00 82.50 206 LEU A CA 1
ATOM 1508 C C . LEU A 1 206 ? 8.839 20.221 14.055 1.00 82.50 206 LEU A C 1
ATOM 1510 O O . LEU A 1 206 ? 9.594 19.323 13.689 1.00 82.50 206 LEU A O 1
ATOM 1514 N N . ARG A 1 207 ? 7.784 19.983 14.846 1.00 77.12 207 ARG A N 1
ATOM 1515 C CA . ARG A 1 207 ? 7.439 18.633 15.311 1.00 77.12 207 ARG A CA 1
ATOM 1516 C C . ARG A 1 207 ? 6.991 17.765 14.132 1.00 77.12 207 ARG A C 1
ATOM 1518 O O . ARG A 1 207 ? 7.428 16.623 14.035 1.00 77.12 207 ARG A O 1
ATOM 1525 N N . SER A 1 208 ? 6.211 18.317 13.202 1.00 74.38 208 SER A N 1
ATOM 1526 C CA . SER A 1 208 ? 5.811 17.629 11.966 1.00 74.38 208 SER A CA 1
ATOM 1527 C C . SER A 1 208 ? 7.006 17.281 11.075 1.00 74.38 208 SER A C 1
ATOM 1529 O O . SER A 1 208 ? 7.097 16.152 10.599 1.00 74.38 208 SER A O 1
ATOM 1531 N N . ALA A 1 209 ? 7.966 18.199 10.922 1.00 81.06 209 ALA A N 1
ATOM 1532 C CA . ALA A 1 209 ? 9.203 17.951 10.181 1.00 81.06 209 ALA A CA 1
ATOM 1533 C C . ALA A 1 209 ? 10.083 16.878 10.851 1.00 81.06 209 ALA A C 1
ATOM 1535 O O . ALA A 1 209 ? 10.624 15.999 10.183 1.00 81.06 209 ALA A O 1
ATOM 1536 N N . ALA A 1 210 ? 10.207 16.902 12.180 1.00 83.00 210 ALA A N 1
ATOM 1537 C CA . ALA A 1 210 ? 10.943 15.873 12.913 1.00 83.00 210 ALA A CA 1
ATOM 1538 C C . ALA A 1 210 ? 10.297 14.486 12.746 1.00 83.00 210 ALA A C 1
ATOM 1540 O O . ALA A 1 210 ? 10.994 13.501 12.495 1.00 83.00 210 ALA A O 1
ATOM 1541 N N . MET A 1 211 ? 8.965 14.408 12.816 1.00 77.62 211 MET A N 1
ATOM 1542 C CA . MET A 1 211 ? 8.229 13.164 12.581 1.00 77.62 211 MET A CA 1
ATOM 1543 C C . MET A 1 211 ? 8.375 12.671 11.143 1.00 77.62 211 MET A C 1
ATOM 1545 O O . MET A 1 211 ? 8.606 11.482 10.945 1.00 77.62 211 MET A O 1
ATOM 1549 N N . SER A 1 212 ? 8.313 13.552 10.138 1.00 73.44 212 SER A N 1
ATOM 1550 C CA . SER A 1 212 ? 8.498 13.144 8.741 1.00 73.44 212 SER A CA 1
ATOM 1551 C C . SER A 1 212 ? 9.900 12.593 8.492 1.00 73.44 212 SER A C 1
ATOM 1553 O O . SER A 1 212 ? 10.045 11.593 7.789 1.00 73.44 212 SER A O 1
ATOM 1555 N N . VAL A 1 213 ? 10.931 13.193 9.102 1.00 83.25 213 VAL A N 1
ATOM 1556 C CA . VAL A 1 213 ? 12.305 12.665 9.064 1.00 83.25 213 VAL A CA 1
ATOM 1557 C C . VAL A 1 213 ? 12.371 11.292 9.731 1.00 83.25 213 VAL A C 1
ATOM 1559 O O . VAL A 1 213 ? 12.927 10.364 9.146 1.00 83.25 213 VAL A O 1
ATOM 1562 N N . GLY A 1 214 ? 11.762 11.133 10.910 1.00 81.31 214 GLY A N 1
ATOM 1563 C CA . GLY A 1 214 ? 11.717 9.857 11.628 1.00 81.31 214 GLY A CA 1
ATOM 1564 C C . GLY A 1 214 ? 11.022 8.745 10.838 1.00 81.31 214 GLY A C 1
ATOM 1565 O O . GLY A 1 214 ? 11.592 7.670 10.660 1.00 81.31 214 GLY A O 1
ATOM 1566 N N . VAL A 1 215 ? 9.830 9.017 10.298 1.00 78.00 215 VAL A N 1
ATOM 1567 C CA . VAL A 1 215 ? 9.071 8.072 9.461 1.00 78.00 215 VAL A CA 1
ATOM 1568 C C . VAL A 1 215 ? 9.853 7.720 8.198 1.00 78.00 215 VAL A C 1
ATOM 1570 O O . VAL A 1 215 ? 9.962 6.545 7.854 1.00 78.00 215 VAL A O 1
ATOM 1573 N N . SER A 1 216 ? 10.466 8.706 7.539 1.00 76.56 216 SER A N 1
ATOM 1574 C CA . SER A 1 216 ? 11.274 8.470 6.336 1.00 76.56 216 SER A CA 1
ATOM 1575 C C . SER A 1 216 ? 12.506 7.613 6.632 1.00 76.56 216 SER A C 1
ATOM 1577 O O . SER A 1 216 ? 12.825 6.704 5.864 1.00 76.56 216 SER A O 1
ATOM 1579 N N . ALA A 1 217 ? 13.188 7.859 7.754 1.00 82.06 217 ALA A N 1
ATOM 1580 C CA . ALA A 1 217 ? 14.332 7.062 8.186 1.00 82.06 217 ALA A CA 1
ATOM 1581 C C . ALA A 1 217 ? 13.922 5.618 8.513 1.00 82.06 217 ALA A C 1
ATOM 1583 O O . ALA A 1 217 ? 14.574 4.678 8.057 1.00 82.06 217 ALA A O 1
ATOM 1584 N N . ALA A 1 218 ? 12.812 5.434 9.234 1.00 79.56 218 ALA A N 1
ATOM 1585 C CA . ALA A 1 218 ? 12.268 4.116 9.547 1.00 79.56 218 ALA A CA 1
ATOM 1586 C C . ALA A 1 218 ? 11.870 3.349 8.277 1.00 79.56 218 ALA A C 1
ATOM 1588 O O . ALA A 1 218 ? 12.260 2.195 8.103 1.00 79.56 218 ALA A O 1
ATOM 1589 N N . LEU A 1 219 ? 11.170 4.001 7.345 1.00 76.88 219 LEU A N 1
ATOM 1590 C CA . LEU A 1 219 ? 10.799 3.407 6.062 1.00 76.88 219 LEU A CA 1
ATOM 1591 C C . LEU A 1 219 ? 12.040 3.044 5.237 1.00 76.88 219 LEU A C 1
ATOM 1593 O O . LEU A 1 219 ? 12.115 1.959 4.667 1.00 76.88 219 LEU A O 1
ATOM 1597 N N . THR A 1 220 ? 13.058 3.904 5.223 1.00 81.19 220 THR A N 1
ATOM 1598 C CA . THR A 1 220 ? 14.334 3.615 4.551 1.00 81.19 220 THR A CA 1
ATOM 1599 C C . THR A 1 220 ? 15.016 2.387 5.157 1.00 81.19 220 THR A C 1
ATOM 1601 O O . THR A 1 220 ? 15.507 1.531 4.426 1.00 81.19 220 THR A O 1
ATOM 1604 N N . ALA A 1 221 ? 15.009 2.248 6.484 1.00 83.44 221 ALA A N 1
ATOM 1605 C CA . ALA A 1 221 ? 15.567 1.076 7.152 1.00 83.44 221 ALA A CA 1
ATOM 1606 C C . ALA A 1 221 ? 14.787 -0.207 6.815 1.00 83.44 221 ALA A C 1
ATOM 1608 O O . ALA A 1 221 ? 15.397 -1.229 6.497 1.00 83.44 221 ALA A O 1
ATOM 1609 N N . ILE A 1 222 ? 13.451 -0.149 6.824 1.00 81.75 222 ILE A N 1
ATOM 1610 C CA . ILE A 1 222 ? 12.588 -1.291 6.486 1.00 81.75 222 ILE A CA 1
ATOM 1611 C C . ILE A 1 222 ? 12.794 -1.714 5.031 1.00 81.75 222 ILE A C 1
ATOM 1613 O O . ILE A 1 222 ? 13.004 -2.892 4.763 1.00 81.75 222 ILE A O 1
ATOM 1617 N N . THR A 1 223 ? 12.797 -0.763 4.097 1.00 80.25 223 THR A N 1
ATOM 1618 C CA . THR A 1 223 ? 13.022 -1.039 2.669 1.00 80.25 223 THR A CA 1
ATOM 1619 C C . THR A 1 223 ? 14.431 -1.571 2.403 1.00 80.25 223 THR A C 1
ATOM 1621 O O . THR A 1 223 ? 14.604 -2.491 1.608 1.00 80.25 223 THR A O 1
ATOM 1624 N N . ALA A 1 224 ? 15.454 -1.066 3.097 1.00 83.38 224 ALA A N 1
ATOM 1625 C CA . ALA A 1 224 ? 16.805 -1.616 3.012 1.00 83.38 224 ALA A CA 1
ATOM 1626 C C . ALA A 1 224 ? 16.874 -3.063 3.535 1.00 83.38 224 ALA A C 1
ATOM 1628 O O . ALA A 1 224 ? 17.502 -3.916 2.901 1.00 83.38 224 ALA A O 1
ATOM 1629 N N . GLY A 1 225 ? 16.206 -3.351 4.656 1.00 84.12 225 GLY A N 1
ATOM 1630 C CA . GLY A 1 225 ? 16.098 -4.701 5.209 1.00 84.12 225 GLY A CA 1
ATOM 1631 C C . GLY A 1 225 ? 15.369 -5.659 4.266 1.00 84.12 225 GLY A C 1
ATOM 1632 O O . GLY A 1 225 ? 15.868 -6.748 3.982 1.00 84.12 225 GLY A O 1
ATOM 1633 N N . GLU A 1 226 ? 14.238 -5.221 3.717 1.00 85.25 226 GLU A N 1
ATOM 1634 C CA . GLU A 1 226 ? 13.425 -5.965 2.754 1.00 85.25 226 GLU A CA 1
ATOM 1635 C C . GLU A 1 226 ? 14.219 -6.338 1.498 1.00 85.25 226 GLU A C 1
ATOM 1637 O O . GLU A 1 226 ? 14.258 -7.509 1.119 1.00 85.25 226 GLU A O 1
ATOM 1642 N N . ARG A 1 227 ? 14.972 -5.396 0.919 1.00 81.50 227 ARG A N 1
ATOM 1643 C CA . ARG A 1 227 ? 15.874 -5.682 -0.208 1.00 81.50 227 ARG A CA 1
ATOM 1644 C C . ARG A 1 227 ? 16.965 -6.681 0.151 1.00 81.50 227 ARG A C 1
ATOM 1646 O O . ARG A 1 227 ? 17.331 -7.518 -0.675 1.00 81.50 227 ARG A O 1
ATOM 1653 N N . GLY A 1 228 ? 17.494 -6.597 1.371 1.00 84.06 228 GLY A N 1
ATOM 1654 C CA . GLY A 1 228 ? 18.467 -7.554 1.889 1.00 84.06 228 GLY A CA 1
ATOM 1655 C C . GLY A 1 228 ? 17.903 -8.974 1.908 1.00 84.06 228 GLY A C 1
ATOM 1656 O O . GLY A 1 228 ? 18.543 -9.896 1.395 1.00 84.06 228 GLY A O 1
ATOM 1657 N N . VAL A 1 229 ? 16.682 -9.134 2.426 1.00 84.88 229 VAL A N 1
ATOM 1658 C CA . VAL A 1 229 ? 15.952 -10.410 2.447 1.00 84.88 229 VAL A CA 1
ATOM 1659 C C . VAL A 1 229 ? 15.656 -10.881 1.027 1.00 84.88 229 VAL A C 1
ATOM 1661 O O . VAL A 1 229 ? 16.002 -12.011 0.681 1.00 84.88 229 VAL A O 1
ATOM 1664 N N . ALA A 1 230 ? 15.101 -10.018 0.176 1.00 82.25 230 ALA A N 1
ATOM 1665 C CA . ALA A 1 230 ? 14.733 -10.377 -1.186 1.00 82.25 230 ALA A CA 1
ATOM 1666 C C . ALA A 1 230 ? 15.950 -10.821 -2.011 1.00 82.25 230 ALA A C 1
ATOM 1668 O O . ALA A 1 230 ? 15.929 -11.864 -2.669 1.00 82.25 230 ALA A O 1
ATOM 1669 N N . GLY A 1 231 ? 17.060 -10.087 -1.901 1.00 81.69 231 GLY A N 1
ATOM 1670 C CA . GLY A 1 231 ? 18.319 -10.430 -2.552 1.00 81.69 231 GLY A CA 1
ATOM 1671 C C . GLY A 1 231 ? 18.976 -11.688 -1.980 1.00 81.69 231 GLY A C 1
ATOM 1672 O O . GLY A 1 231 ? 19.652 -12.413 -2.711 1.00 81.69 231 GLY A O 1
ATOM 1673 N N . LEU A 1 232 ? 18.821 -11.976 -0.686 1.00 86.50 232 LEU A N 1
ATOM 1674 C CA . LEU A 1 232 ? 19.308 -13.219 -0.083 1.00 86.50 232 LEU A CA 1
ATOM 1675 C C . LEU A 1 232 ? 18.494 -14.426 -0.561 1.00 86.50 232 LEU A C 1
ATOM 1677 O O . LEU A 1 232 ? 19.086 -15.417 -0.985 1.00 86.50 232 LEU A O 1
ATOM 1681 N N . VAL A 1 233 ? 17.164 -14.321 -0.562 1.00 87.94 233 VAL A N 1
ATOM 1682 C CA . VAL A 1 233 ? 16.256 -15.374 -1.040 1.00 87.94 233 VAL A CA 1
ATOM 1683 C C . VAL A 1 233 ? 16.481 -15.646 -2.525 1.00 87.94 233 VAL A C 1
ATOM 1685 O O . VAL A 1 233 ? 16.711 -16.796 -2.894 1.00 87.94 233 VAL A O 1
ATOM 1688 N N . GLY A 1 234 ? 16.528 -14.605 -3.3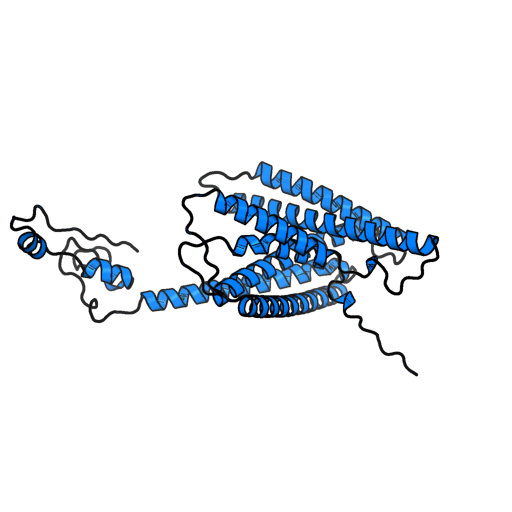63 1.00 82.81 234 GLY A N 1
ATOM 1689 C CA . GLY A 1 234 ? 16.764 -14.751 -4.802 1.00 82.81 234 GLY A CA 1
ATOM 1690 C C . GLY A 1 234 ? 18.104 -15.423 -5.120 1.00 82.81 234 GLY A C 1
ATOM 1691 O O . GLY A 1 234 ? 18.152 -16.354 -5.922 1.00 82.81 234 GLY A O 1
ATOM 1692 N N . ARG A 1 235 ? 19.188 -15.025 -4.433 1.00 86.50 235 ARG A N 1
ATOM 1693 C CA . ARG A 1 235 ? 20.515 -15.662 -4.573 1.00 86.50 235 ARG A CA 1
ATOM 1694 C C . ARG A 1 235 ? 20.561 -17.089 -4.036 1.00 86.50 235 ARG A C 1
ATOM 1696 O O . ARG A 1 235 ? 21.378 -17.878 -4.498 1.00 86.50 235 ARG A O 1
ATOM 1703 N N . SER A 1 236 ? 19.765 -17.403 -3.019 1.00 87.69 236 SER A N 1
ATOM 1704 C CA . SER A 1 236 ? 19.687 -18.755 -2.468 1.00 87.69 236 SER A CA 1
ATOM 1705 C C . SER A 1 236 ? 18.959 -19.680 -3.442 1.00 87.69 236 SER A C 1
ATOM 1707 O O . SER A 1 236 ? 19.496 -20.718 -3.818 1.00 87.69 236 SER A O 1
ATOM 1709 N N . LEU A 1 237 ? 17.791 -19.261 -3.936 1.00 88.56 237 LEU A N 1
ATOM 1710 C CA . LEU A 1 237 ? 16.989 -20.027 -4.892 1.00 88.56 237 LEU A CA 1
ATOM 1711 C C . LEU A 1 237 ? 17.738 -20.274 -6.202 1.00 88.56 237 LEU A C 1
ATOM 1713 O O . LEU A 1 237 ? 17.732 -21.402 -6.685 1.00 88.56 237 LEU A O 1
ATOM 1717 N N . SER A 1 238 ? 18.473 -19.285 -6.722 1.00 86.62 238 SER A N 1
ATOM 1718 C CA . SER A 1 238 ? 19.257 -19.456 -7.954 1.00 86.62 238 SER A CA 1
ATOM 1719 C C . SER A 1 238 ? 20.413 -20.459 -7.836 1.00 86.62 238 SER A C 1
ATOM 1721 O O . SER A 1 238 ? 21.009 -20.815 -8.847 1.00 86.62 238 SER A O 1
ATOM 1723 N N . LYS A 1 239 ? 20.788 -20.895 -6.623 1.00 90.38 239 LYS A N 1
ATOM 1724 C CA . LYS A 1 239 ? 21.776 -21.976 -6.439 1.00 90.38 239 LYS A CA 1
ATOM 1725 C C . LYS A 1 239 ? 21.170 -23.364 -6.627 1.00 90.38 239 LYS A C 1
ATOM 1727 O O . LYS A 1 239 ? 21.904 -24.292 -6.947 1.00 90.38 239 LYS A O 1
ATOM 1732 N N . PHE A 1 240 ? 19.867 -23.509 -6.392 1.00 90.50 240 PHE A N 1
ATOM 1733 C CA . PHE A 1 240 ? 19.175 -24.801 -6.389 1.00 90.50 240 PHE A CA 1
ATOM 1734 C C . PHE A 1 240 ? 18.198 -24.962 -7.556 1.00 90.50 240 PHE A C 1
ATOM 1736 O O . PHE A 1 240 ? 17.886 -26.085 -7.938 1.00 90.50 240 PHE A O 1
ATOM 1743 N N . LEU A 1 241 ? 17.714 -23.855 -8.119 1.00 89.12 241 LEU A N 1
ATOM 1744 C CA . LEU A 1 241 ? 16.749 -23.825 -9.209 1.00 89.12 241 LEU A CA 1
ATOM 1745 C C . LEU A 1 241 ? 17.361 -23.169 -10.453 1.00 89.12 241 LEU A C 1
ATOM 1747 O O . LEU A 1 241 ? 18.148 -22.228 -10.323 1.00 89.12 241 LEU A O 1
ATOM 1751 N N . PRO A 1 242 ? 16.984 -23.617 -11.663 1.00 82.88 242 PRO A N 1
ATOM 1752 C CA . PRO A 1 242 ? 17.412 -22.969 -12.896 1.00 82.88 242 PRO A CA 1
ATOM 1753 C C . PRO A 1 242 ? 16.875 -21.530 -12.968 1.00 82.88 242 PRO A C 1
ATOM 1755 O O . PRO A 1 242 ? 15.732 -21.261 -12.602 1.00 82.88 242 PRO A O 1
ATOM 1758 N N . GLY A 1 243 ? 17.699 -20.601 -13.456 1.00 79.25 243 GLY A N 1
ATOM 1759 C CA . GLY A 1 243 ? 17.335 -19.191 -13.641 1.00 79.25 243 GLY A CA 1
ATOM 1760 C C . GLY A 1 243 ? 18.249 -18.213 -12.901 1.00 79.25 243 GLY A C 1
ATOM 1761 O O . GLY A 1 243 ? 19.000 -18.581 -11.999 1.00 79.25 243 GLY A O 1
ATOM 1762 N N . SER A 1 244 ? 18.209 -16.941 -13.304 1.00 79.94 244 SER A N 1
ATOM 1763 C CA . SER A 1 244 ? 19.008 -15.884 -12.679 1.00 79.94 244 SER A CA 1
ATOM 1764 C C . SER A 1 244 ? 18.432 -15.485 -11.317 1.00 79.94 244 SER A C 1
ATOM 1766 O O . SER A 1 244 ? 17.244 -15.658 -11.047 1.00 79.94 244 SER A O 1
ATOM 1768 N N . ALA A 1 245 ? 19.259 -14.881 -10.458 1.00 80.75 245 ALA A N 1
ATOM 1769 C CA . ALA A 1 245 ? 18.787 -14.349 -9.178 1.00 80.75 245 ALA A CA 1
ATOM 1770 C C . ALA A 1 245 ? 17.638 -13.341 -9.358 1.00 80.75 245 ALA A C 1
ATOM 1772 O O . ALA A 1 245 ? 16.772 -13.282 -8.495 1.00 80.75 245 ALA A O 1
ATOM 1773 N N . ARG A 1 246 ? 17.610 -12.598 -10.482 1.00 79.69 246 ARG A N 1
ATOM 1774 C CA . ARG A 1 246 ? 16.554 -11.631 -10.828 1.00 79.69 246 ARG A CA 1
ATOM 1775 C C . ARG A 1 246 ? 15.187 -12.295 -10.984 1.00 79.69 246 ARG A C 1
ATOM 1777 O O . ARG A 1 246 ? 14.224 -11.773 -10.448 1.00 79.69 246 ARG A O 1
ATOM 1784 N N . LEU A 1 247 ? 15.125 -13.467 -11.617 1.00 84.56 247 LEU A N 1
ATOM 1785 C CA . LEU A 1 247 ? 13.876 -14.212 -11.816 1.00 84.56 247 LEU A CA 1
ATOM 1786 C C . LEU A 1 247 ? 13.233 -14.666 -10.494 1.00 84.56 247 LEU A C 1
ATOM 1788 O O . LEU A 1 247 ? 12.015 -14.772 -10.395 1.00 84.56 247 LEU A O 1
ATOM 1792 N N . TRP A 1 248 ? 14.054 -14.934 -9.475 1.00 86.19 248 TRP A N 1
ATOM 1793 C CA . TRP A 1 248 ? 13.601 -15.411 -8.166 1.00 86.19 248 TRP A CA 1
ATOM 1794 C C . TRP A 1 248 ? 13.408 -14.292 -7.131 1.00 86.19 248 TRP A C 1
ATOM 1796 O O . TRP A 1 248 ? 12.960 -14.568 -6.015 1.00 86.19 248 TRP A O 1
ATOM 1806 N N . ARG A 1 249 ? 13.705 -13.029 -7.474 1.00 87.06 249 ARG A N 1
ATOM 1807 C CA . ARG A 1 249 ? 13.486 -11.871 -6.586 1.00 87.06 249 ARG A CA 1
ATOM 1808 C C . ARG A 1 249 ? 12.031 -11.716 -6.121 1.00 87.06 249 ARG A C 1
ATOM 1810 O O . ARG A 1 249 ? 11.869 -11.479 -4.919 1.00 87.06 249 ARG A O 1
ATOM 1817 N N . PRO A 1 250 ? 10.989 -11.962 -6.946 1.00 90.12 250 PRO A N 1
ATOM 1818 C CA . PRO A 1 250 ? 9.604 -11.825 -6.495 1.00 90.12 250 PRO A CA 1
ATOM 1819 C C . PRO A 1 250 ? 9.265 -12.748 -5.322 1.00 90.12 250 PRO A C 1
ATOM 1821 O O . PRO A 1 250 ? 8.494 -12.379 -4.442 1.00 90.12 250 PRO A O 1
ATOM 1824 N N . VAL A 1 251 ? 9.886 -13.932 -5.248 1.00 90.00 251 VAL A N 1
ATOM 1825 C CA . VAL A 1 251 ? 9.707 -14.852 -4.112 1.00 90.00 251 VAL A CA 1
ATOM 1826 C C . VAL A 1 251 ? 10.248 -14.229 -2.827 1.00 90.00 251 VAL A C 1
ATOM 1828 O O . VAL A 1 251 ? 9.617 -14.313 -1.777 1.00 90.00 251 VAL A O 1
ATOM 1831 N N . GLY A 1 252 ? 11.393 -13.556 -2.912 1.00 88.19 252 GLY A N 1
ATOM 1832 C CA . GLY A 1 252 ? 11.968 -12.809 -1.802 1.00 88.19 252 GLY A CA 1
ATOM 1833 C C . GLY A 1 252 ? 11.070 -11.667 -1.320 1.00 88.19 252 GLY A C 1
ATOM 1834 O O . GLY A 1 252 ? 10.834 -11.542 -0.117 1.00 88.19 252 GLY A O 1
ATOM 1835 N N . HIS A 1 253 ? 10.508 -10.893 -2.252 1.00 90.56 253 HIS A N 1
ATOM 1836 C CA . HIS A 1 253 ? 9.524 -9.849 -1.953 1.00 90.56 253 HIS A CA 1
ATOM 1837 C C . HIS A 1 253 ? 8.252 -10.428 -1.312 1.00 90.56 253 HIS A C 1
ATOM 1839 O O . HIS A 1 253 ? 7.764 -9.892 -0.319 1.00 90.56 253 HIS A O 1
ATOM 1845 N N . ALA A 1 254 ? 7.758 -11.572 -1.798 1.00 93.06 254 ALA A N 1
ATOM 1846 C CA . ALA A 1 254 ? 6.590 -12.249 -1.234 1.00 93.06 254 ALA A CA 1
ATOM 1847 C C . ALA A 1 254 ? 6.835 -12.740 0.202 1.00 93.06 254 ALA A C 1
ATOM 1849 O O . ALA A 1 254 ? 5.986 -12.551 1.073 1.00 93.06 254 ALA A O 1
ATOM 1850 N N . VAL A 1 255 ? 8.012 -13.316 0.476 1.00 91.00 255 VAL A N 1
ATOM 1851 C CA . VAL A 1 255 ? 8.418 -13.718 1.834 1.00 91.00 255 VAL A CA 1
ATOM 1852 C C . VAL A 1 255 ? 8.511 -12.503 2.756 1.00 91.00 255 VAL A C 1
ATOM 1854 O O . VAL A 1 255 ? 8.011 -12.545 3.885 1.00 91.00 255 VAL A O 1
ATOM 1857 N N . SER A 1 256 ? 9.107 -11.403 2.287 1.00 90.00 256 SER A N 1
ATOM 1858 C CA . SER A 1 256 ? 9.218 -10.191 3.100 1.00 90.00 256 SER A CA 1
ATOM 1859 C C . SER A 1 256 ? 7.855 -9.560 3.377 1.00 90.00 256 SER A C 1
ATOM 1861 O O . SER A 1 256 ? 7.588 -9.189 4.519 1.00 90.00 256 SER A O 1
ATOM 1863 N N . LEU A 1 257 ? 6.979 -9.475 2.373 1.00 91.50 257 LEU A N 1
ATOM 1864 C CA . LEU A 1 257 ? 5.610 -8.988 2.534 1.00 91.50 257 LEU A CA 1
ATOM 1865 C C . LEU A 1 257 ? 4.828 -9.860 3.522 1.00 91.50 257 LEU A C 1
ATOM 1867 O O . LEU A 1 257 ? 4.185 -9.325 4.419 1.00 91.50 257 LEU A O 1
ATOM 1871 N N . GLY A 1 258 ? 4.919 -11.189 3.410 1.00 91.69 258 GLY A N 1
ATOM 1872 C CA . GLY A 1 258 ? 4.269 -12.113 4.343 1.00 91.69 258 GLY A CA 1
ATOM 1873 C C . GLY A 1 258 ? 4.761 -11.943 5.782 1.00 91.69 258 GLY A C 1
ATOM 1874 O O . GLY A 1 258 ? 3.962 -11.950 6.720 1.00 91.69 258 GLY A O 1
ATOM 1875 N N . THR A 1 259 ? 6.064 -11.711 5.960 1.00 90.62 259 THR A N 1
ATOM 1876 C CA . THR A 1 259 ? 6.667 -11.430 7.273 1.00 90.62 259 THR A CA 1
ATOM 1877 C C . THR A 1 259 ? 6.159 -10.105 7.845 1.00 90.62 259 THR A C 1
ATOM 1879 O O . THR A 1 259 ? 5.725 -10.059 8.995 1.00 90.62 259 THR A O 1
ATOM 1882 N N . LEU A 1 260 ? 6.152 -9.039 7.038 1.00 90.00 260 LEU A N 1
ATOM 1883 C CA . LEU A 1 260 ? 5.650 -7.718 7.430 1.00 90.00 260 LEU A CA 1
ATOM 1884 C C . LEU A 1 260 ? 4.162 -7.761 7.790 1.00 90.00 260 LEU A C 1
ATOM 1886 O O . LEU A 1 260 ? 3.773 -7.285 8.854 1.00 90.00 260 LEU A O 1
ATOM 1890 N N . ALA A 1 261 ? 3.338 -8.386 6.948 1.00 90.06 261 ALA A N 1
ATOM 1891 C CA . ALA A 1 261 ? 1.911 -8.553 7.194 1.00 90.06 261 ALA A CA 1
ATOM 1892 C C . ALA A 1 261 ? 1.649 -9.339 8.486 1.00 90.06 261 ALA A C 1
ATOM 1894 O O . ALA A 1 261 ? 0.787 -8.954 9.274 1.00 90.06 261 ALA A O 1
ATOM 1895 N N . SER A 1 262 ? 2.432 -10.392 8.746 1.00 91.38 262 SER A N 1
ATOM 1896 C CA . SER A 1 262 ? 2.340 -11.165 9.989 1.00 91.38 262 SER A CA 1
ATOM 1897 C C . SER A 1 262 ? 2.700 -10.315 11.208 1.00 91.38 262 SER A C 1
ATOM 1899 O O . SER A 1 262 ? 1.965 -10.319 12.190 1.00 91.38 262 SER A O 1
ATOM 1901 N N . LEU A 1 263 ? 3.789 -9.539 11.148 1.00 90.38 263 LEU A N 1
ATOM 1902 C CA . LEU A 1 263 ? 4.193 -8.639 12.235 1.00 90.38 263 LEU A CA 1
ATOM 1903 C C . LEU A 1 263 ? 3.111 -7.600 12.550 1.00 90.38 263 LEU A C 1
ATOM 1905 O O . LEU A 1 263 ? 2.763 -7.424 13.717 1.00 90.38 263 LEU A O 1
ATOM 1909 N N . VAL A 1 264 ? 2.545 -6.955 11.525 1.00 87.88 264 VAL A N 1
ATOM 1910 C CA . VAL A 1 264 ? 1.440 -5.996 11.687 1.00 87.88 264 VAL A CA 1
ATOM 1911 C C . VAL A 1 264 ? 0.215 -6.683 12.293 1.00 87.88 264 VAL A C 1
ATOM 1913 O O . VAL A 1 264 ? -0.365 -6.177 13.253 1.00 87.88 264 VAL A O 1
ATOM 1916 N N . TYR A 1 265 ? -0.148 -7.864 11.791 1.00 89.50 265 TYR A N 1
ATOM 1917 C CA . TYR A 1 265 ? -1.266 -8.649 12.310 1.00 89.50 265 TYR A CA 1
ATOM 1918 C C . TYR A 1 265 ? -1.098 -8.992 13.797 1.00 89.50 265 TYR A C 1
ATOM 1920 O O . TYR A 1 265 ? -2.029 -8.794 14.583 1.00 89.50 265 TYR A O 1
ATOM 1928 N N . PHE A 1 266 ? 0.090 -9.457 14.198 1.00 92.75 266 PHE A N 1
ATOM 1929 C CA . PHE A 1 266 ? 0.406 -9.758 15.594 1.00 92.75 266 PHE A CA 1
ATOM 1930 C C . PHE A 1 266 ? 0.412 -8.505 16.471 1.00 92.75 266 PHE A C 1
ATOM 1932 O O . PHE A 1 266 ? -0.080 -8.559 17.597 1.00 92.75 266 PHE A O 1
ATOM 1939 N N . ALA A 1 267 ? 0.920 -7.377 15.970 1.00 89.44 267 ALA A N 1
ATOM 1940 C CA . ALA A 1 267 ? 0.905 -6.111 16.697 1.00 89.44 267 ALA A CA 1
ATOM 1941 C C . ALA A 1 267 ? -0.530 -5.639 16.981 1.00 89.44 267 ALA A C 1
ATOM 1943 O O . ALA A 1 267 ? -0.838 -5.287 18.119 1.00 89.44 267 ALA A O 1
ATOM 1944 N N . ILE A 1 268 ? -1.421 -5.711 15.985 1.00 88.12 268 ILE A N 1
ATOM 1945 C CA . ILE A 1 268 ? -2.845 -5.380 16.146 1.00 88.12 268 ILE A CA 1
ATOM 1946 C C . ILE A 1 268 ? -3.513 -6.328 17.146 1.00 88.12 268 ILE A C 1
ATOM 1948 O O . ILE A 1 268 ? -4.196 -5.875 18.060 1.00 88.12 268 ILE A O 1
ATOM 1952 N N . HIS A 1 269 ? -3.284 -7.640 17.023 1.00 91.19 269 HIS A N 1
ATOM 1953 C CA . HIS A 1 269 ? -3.843 -8.621 17.959 1.00 91.19 269 HIS A CA 1
ATOM 1954 C C . HIS A 1 269 ? -3.380 -8.380 19.390 1.00 91.19 269 HIS A C 1
ATOM 1956 O O . HIS A 1 269 ? -4.178 -8.453 20.322 1.00 91.19 269 HIS A O 1
ATOM 1962 N N . LYS A 1 270 ? -2.097 -8.062 19.570 1.00 91.75 270 LYS A N 1
ATOM 1963 C CA . LYS A 1 270 ? -1.546 -7.724 20.876 1.00 91.75 270 LYS A CA 1
ATOM 1964 C C . LYS A 1 270 ? -2.179 -6.452 21.440 1.00 91.75 270 LYS A C 1
ATOM 1966 O O . LYS A 1 270 ? -2.570 -6.459 22.602 1.00 91.75 270 LYS A O 1
ATOM 1971 N N . ALA A 1 271 ? -2.300 -5.397 20.634 1.00 87.38 271 ALA A N 1
ATOM 1972 C CA . ALA A 1 271 ? -2.927 -4.147 21.054 1.00 87.38 271 ALA A CA 1
ATOM 1973 C C . ALA A 1 271 ? -4.385 -4.369 21.483 1.00 87.38 271 ALA A C 1
ATOM 1975 O O . ALA A 1 271 ? -4.771 -3.941 22.567 1.00 87.38 271 ALA A O 1
ATOM 1976 N N . ASN A 1 272 ? -5.159 -5.120 20.694 1.00 87.06 272 ASN A N 1
ATOM 1977 C CA . ASN A 1 272 ? -6.534 -5.480 21.040 1.00 87.06 272 ASN A CA 1
ATOM 1978 C C . ASN A 1 272 ? -6.597 -6.287 22.339 1.00 87.06 272 ASN A C 1
ATOM 1980 O O . ASN A 1 272 ? -7.368 -5.950 23.229 1.00 87.06 272 ASN A O 1
ATOM 1984 N N . ALA A 1 273 ? -5.742 -7.300 22.497 1.00 87.69 273 ALA A N 1
ATOM 1985 C CA . ALA A 1 273 ? -5.698 -8.097 23.719 1.00 87.69 273 ALA A CA 1
ATOM 1986 C C . ALA A 1 273 ? -5.338 -7.255 24.956 1.00 87.69 273 ALA A C 1
ATOM 1988 O O . ALA A 1 273 ? -5.850 -7.507 26.046 1.00 87.69 273 ALA A O 1
ATOM 1989 N N . ASP A 1 274 ? -4.461 -6.262 24.808 1.00 85.81 274 ASP A N 1
ATOM 1990 C CA . ASP A 1 274 ? -4.082 -5.363 25.897 1.00 85.81 274 ASP A CA 1
ATOM 1991 C C . ASP A 1 274 ? -5.222 -4.374 26.239 1.00 85.81 274 ASP A C 1
ATOM 1993 O O . ASP A 1 274 ? -5.486 -4.152 27.423 1.00 85.81 274 ASP A O 1
ATOM 1997 N N . VAL A 1 275 ? -5.979 -3.882 25.247 1.00 82.56 275 VAL A N 1
ATOM 1998 C CA . VAL A 1 275 ? -7.220 -3.104 25.463 1.00 82.56 275 VAL A CA 1
ATOM 1999 C C . VAL A 1 275 ? -8.285 -3.944 26.169 1.00 82.56 275 VAL A C 1
ATOM 2001 O O . VAL A 1 275 ? -8.844 -3.519 27.180 1.00 82.56 275 VAL A O 1
ATOM 2004 N N . GLU A 1 276 ? -8.525 -5.171 25.706 1.00 80.81 276 GLU A N 1
ATOM 2005 C CA . GLU A 1 276 ? -9.501 -6.073 26.320 1.00 80.81 276 GLU A CA 1
ATOM 2006 C C . GLU A 1 276 ? -9.158 -6.414 27.776 1.00 80.81 276 GLU A C 1
ATOM 2008 O O . GLU A 1 276 ? -10.053 -6.639 28.587 1.00 80.81 276 GLU A O 1
ATOM 2013 N N . LYS A 1 277 ? -7.874 -6.480 28.148 1.00 82.25 277 LYS A N 1
ATOM 2014 C CA . LYS A 1 277 ? -7.484 -6.651 29.559 1.00 82.25 277 LYS A CA 1
ATOM 2015 C C . LYS A 1 277 ? -7.908 -5.452 30.405 1.00 82.25 277 LYS A C 1
ATOM 2017 O O . LYS A 1 277 ? -8.394 -5.655 31.513 1.00 82.25 277 LYS A O 1
ATOM 2022 N N . GLY A 1 278 ? -7.756 -4.233 29.885 1.00 76.81 278 GLY A N 1
ATOM 2023 C CA . GLY A 1 278 ? -8.216 -3.011 30.550 1.00 76.81 278 GLY A CA 1
ATOM 2024 C C . GLY A 1 278 ? -9.734 -2.982 30.740 1.00 76.81 278 GLY A C 1
ATOM 2025 O O . GLY A 1 278 ? -10.217 -2.598 31.803 1.00 76.81 278 GLY A O 1
ATOM 2026 N N . GLU A 1 279 ? -10.482 -3.483 29.757 1.00 71.62 279 GLU A N 1
ATOM 2027 C CA . GLU A 1 279 ? -11.943 -3.613 29.830 1.00 71.62 279 GLU A CA 1
ATOM 2028 C C . GLU A 1 279 ? -12.426 -4.751 30.740 1.00 71.62 279 GLU A C 1
ATOM 2030 O O . GLU A 1 279 ? -13.599 -4.793 31.091 1.00 71.62 279 GLU A O 1
ATOM 2035 N N . ARG A 1 280 ? -11.548 -5.659 31.179 1.00 71.44 280 ARG A N 1
ATOM 2036 C CA . ARG A 1 280 ? -11.864 -6.652 32.223 1.00 71.44 280 ARG A CA 1
ATOM 2037 C C . ARG A 1 280 ? -11.547 -6.150 33.634 1.00 71.44 280 ARG A C 1
ATOM 2039 O O . ARG A 1 280 ? -11.818 -6.858 34.602 1.00 71.44 280 ARG A O 1
ATOM 2046 N N . ALA A 1 281 ? -10.956 -4.960 33.770 1.00 75.75 281 ALA A N 1
ATOM 2047 C CA . ALA A 1 281 ? -10.610 -4.411 35.072 1.00 75.75 281 ALA A CA 1
ATOM 2048 C C . ALA A 1 281 ? -11.877 -4.131 35.892 1.00 75.75 281 ALA A C 1
ATOM 2050 O O . ALA A 1 281 ? -12.749 -3.363 35.480 1.00 75.75 281 ALA A O 1
ATOM 2051 N N . MET A 1 282 ? -11.947 -4.751 37.068 1.00 69.12 282 MET A N 1
ATOM 2052 C CA . MET A 1 282 ? -13.008 -4.536 38.043 1.00 69.12 282 MET A CA 1
ATOM 2053 C C . MET A 1 282 ? -12.872 -3.147 38.663 1.00 69.12 282 MET A C 1
ATOM 2055 O O . MET A 1 282 ? -11.796 -2.764 39.126 1.00 69.12 282 MET A O 1
ATOM 2059 N N . GLU A 1 283 ? -13.970 -2.399 38.693 1.00 80.88 283 GLU A N 1
ATOM 2060 C CA . GLU A 1 283 ? -14.049 -1.173 39.478 1.00 80.88 283 GLU A CA 1
ATOM 2061 C C . GLU A 1 283 ? -14.693 -1.492 40.823 1.00 80.88 283 GLU A C 1
ATOM 2063 O O . GLU A 1 283 ? -15.806 -2.015 40.822 1.00 80.88 283 GLU A O 1
ATOM 2068 N N . PRO A 1 284 ? -14.060 -1.147 41.961 1.00 81.38 284 PRO A N 1
ATOM 2069 C CA . PRO A 1 284 ? -14.602 -1.470 43.282 1.00 81.38 284 PRO A CA 1
ATOM 2070 C C . PRO A 1 284 ? -16.037 -0.970 43.501 1.00 81.38 284 PRO A C 1
ATOM 2072 O O . PRO A 1 284 ? -16.820 -1.609 44.192 1.00 81.38 284 PRO A O 1
ATOM 2075 N N . ALA A 1 285 ? -16.403 0.154 42.874 1.00 80.69 285 ALA A N 1
ATOM 2076 C CA . ALA A 1 285 ? -17.748 0.724 42.942 1.00 80.69 285 ALA A CA 1
ATOM 2077 C C . ALA A 1 285 ? -18.823 -0.118 42.224 1.00 80.69 285 ALA A C 1
ATOM 2079 O O . ALA A 1 285 ? -20.006 0.039 42.508 1.00 80.69 285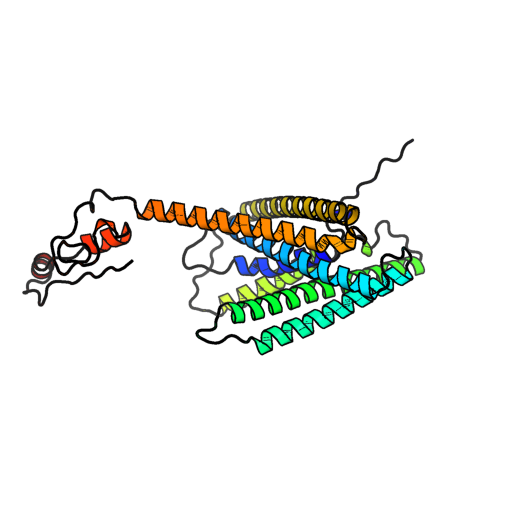 ALA A O 1
ATOM 2080 N N . PHE A 1 286 ? -18.428 -1.008 41.309 1.00 85.25 286 PHE A N 1
ATOM 2081 C CA . PHE A 1 286 ? -19.320 -1.835 40.490 1.00 85.25 286 PHE A CA 1
ATOM 2082 C C . PHE A 1 286 ? -18.950 -3.323 40.593 1.00 85.25 286 PHE A C 1
ATOM 2084 O O . PHE A 1 286 ? -19.092 -4.074 39.631 1.00 85.25 286 PHE A O 1
ATOM 2091 N N . ASP A 1 287 ? -18.443 -3.762 41.742 1.00 82.88 287 ASP A N 1
ATOM 2092 C CA . ASP A 1 287 ? -18.069 -5.166 41.972 1.00 82.88 287 ASP A CA 1
ATOM 2093 C C . ASP A 1 287 ? -19.280 -6.048 42.339 1.00 82.88 287 ASP A C 1
ATOM 2095 O O . ASP A 1 287 ? -19.266 -7.264 42.185 1.00 82.88 287 ASP A O 1
ATOM 2099 N N . SER A 1 288 ? -20.383 -5.432 42.770 1.00 86.81 288 SER A N 1
ATOM 2100 C CA . SER A 1 288 ? -21.618 -6.148 43.091 1.00 86.81 288 SER A CA 1
ATOM 2101 C C . SER A 1 288 ? -22.571 -6.204 41.899 1.00 86.81 288 SER A C 1
ATOM 2103 O O . SER A 1 288 ? -22.799 -5.208 41.211 1.00 86.81 288 SER A O 1
ATOM 2105 N N . ALA A 1 289 ? -23.134 -7.390 41.664 1.00 88.38 289 ALA A N 1
ATOM 2106 C CA . ALA A 1 289 ? -24.154 -7.592 40.648 1.00 88.38 289 ALA A CA 1
ATOM 2107 C C . ALA A 1 289 ? -25.469 -6.880 41.035 1.00 88.38 289 ALA A C 1
ATOM 2109 O O . ALA A 1 289 ? -25.854 -6.908 42.210 1.00 88.38 289 ALA A O 1
ATOM 2110 N N . PRO A 1 290 ? -26.202 -6.297 40.069 1.00 89.38 290 PRO A N 1
ATOM 2111 C CA . PRO A 1 290 ? -27.533 -5.753 40.305 1.00 89.38 290 PRO A CA 1
ATOM 2112 C C . PRO A 1 290 ? -28.495 -6.820 40.836 1.00 89.38 290 PRO A C 1
ATOM 2114 O O . PRO A 1 290 ? -28.483 -7.964 40.394 1.00 89.38 290 PRO A O 1
ATOM 2117 N N . THR A 1 291 ? -29.387 -6.451 41.750 1.00 89.50 291 THR A N 1
ATOM 2118 C CA . THR A 1 291 ? -30.402 -7.377 42.288 1.00 89.50 291 THR A CA 1
ATOM 2119 C C . THR A 1 291 ? -31.720 -7.332 41.517 1.00 89.50 291 THR A C 1
ATOM 2121 O O . THR A 1 291 ? -32.514 -8.268 41.602 1.00 89.50 291 THR A O 1
ATOM 2124 N N . ASN A 1 292 ? -31.957 -6.263 40.751 1.00 88.81 292 ASN A N 1
ATOM 2125 C CA . ASN A 1 292 ? -33.180 -6.075 39.978 1.00 88.81 292 ASN A CA 1
ATOM 2126 C C . ASN A 1 292 ? -33.236 -7.063 38.791 1.00 88.81 292 ASN A C 1
ATOM 2128 O O . ASN A 1 292 ? -32.334 -7.028 37.950 1.00 88.81 292 ASN A O 1
ATOM 2132 N N . PRO A 1 293 ? -34.284 -7.902 38.672 1.00 90.44 293 PRO A N 1
ATOM 2133 C CA . PRO A 1 293 ? -34.414 -8.858 37.571 1.00 90.44 293 PRO A CA 1
ATOM 2134 C C . PRO A 1 293 ? -34.495 -8.197 36.186 1.00 90.44 293 PRO A C 1
ATOM 2136 O O . PRO A 1 293 ? -34.121 -8.825 35.200 1.00 90.44 293 PRO A O 1
ATOM 2139 N N . GLU A 1 294 ? -34.906 -6.929 36.110 1.00 90.88 294 GLU A N 1
ATOM 2140 C CA . GLU A 1 294 ? -34.997 -6.155 34.861 1.00 90.88 294 GLU A CA 1
ATOM 2141 C C . GLU A 1 294 ? -33.646 -5.577 34.393 1.00 90.88 294 GLU A C 1
ATOM 2143 O O . GLU A 1 294 ? -33.564 -4.839 33.405 1.00 90.88 294 GLU A O 1
ATOM 2148 N N . VAL A 1 295 ? -32.559 -5.886 35.104 1.00 92.88 295 VAL A N 1
ATOM 2149 C CA . VAL A 1 295 ? -31.209 -5.417 34.792 1.00 92.88 295 VAL A CA 1
ATOM 2150 C C . VAL A 1 295 ? -30.312 -6.606 34.446 1.00 92.88 295 VAL A C 1
ATOM 2152 O O . VAL A 1 295 ? -30.265 -7.616 35.154 1.00 92.88 295 VAL A O 1
ATOM 2155 N N . SER A 1 296 ? -29.582 -6.485 33.335 1.00 93.12 296 SER A N 1
ATOM 2156 C CA . SER A 1 296 ? -28.629 -7.509 32.888 1.00 93.12 296 SER A CA 1
ATOM 2157 C C . SER A 1 296 ? -27.523 -7.735 33.919 1.00 93.12 296 SER A C 1
ATOM 2159 O O . SER A 1 296 ? -27.035 -6.799 34.545 1.00 93.12 296 SER A O 1
ATOM 2161 N N . GLY A 1 297 ? -27.122 -8.993 34.089 1.00 91.56 297 GLY A N 1
ATOM 2162 C CA . GLY A 1 297 ? -26.163 -9.404 35.115 1.00 91.56 297 GLY A CA 1
ATOM 2163 C C . GLY A 1 297 ? -26.775 -9.682 36.493 1.00 91.56 297 GLY A C 1
ATOM 2164 O O . GLY A 1 297 ? -26.054 -10.125 37.378 1.00 91.56 297 GLY A O 1
ATOM 2165 N N . SER A 1 298 ? -28.082 -9.483 36.693 1.00 92.69 298 SER A N 1
ATOM 2166 C CA . SER A 1 298 ? -28.749 -9.910 37.930 1.00 92.69 298 SER A CA 1
ATOM 2167 C C . SER A 1 298 ? -28.827 -11.438 38.068 1.00 92.69 298 SER A C 1
ATOM 2169 O O . SER A 1 298 ? -28.681 -12.151 37.075 1.00 92.69 298 SER A O 1
ATOM 2171 N N . PRO A 1 299 ? -29.131 -11.990 39.259 1.00 92.25 299 PRO A N 1
ATOM 2172 C CA . PRO A 1 299 ? -29.320 -13.436 39.422 1.00 92.25 299 PRO A CA 1
ATOM 2173 C C . PRO A 1 299 ? -30.412 -14.046 38.523 1.00 92.25 299 PRO A C 1
ATOM 2175 O O . PRO A 1 299 ? -30.388 -15.245 38.261 1.00 92.25 299 PRO A O 1
ATOM 2178 N N . ALA A 1 300 ? -31.368 -13.235 38.051 1.00 91.94 300 ALA A N 1
ATOM 2179 C CA . ALA A 1 300 ? -32.410 -13.654 37.110 1.00 91.94 300 ALA A CA 1
ATOM 2180 C C . ALA A 1 300 ? -31.995 -13.505 35.629 1.00 91.94 300 ALA A C 1
ATOM 2182 O O . ALA A 1 300 ? -32.684 -14.003 34.736 1.00 91.94 300 ALA A O 1
ATOM 2183 N N . SER A 1 301 ? -30.878 -12.824 35.353 1.00 91.50 301 SER A N 1
ATOM 2184 C CA . SER A 1 301 ? -30.351 -12.597 34.007 1.00 91.50 301 SER A CA 1
ATOM 2185 C C . SER A 1 301 ? -29.739 -13.871 33.419 1.00 91.50 301 SER A C 1
ATOM 2187 O O . SER A 1 301 ? -29.042 -14.626 34.091 1.00 91.50 301 SER A O 1
ATOM 2189 N N . LYS A 1 302 ? -29.931 -14.081 32.110 1.00 90.50 302 LYS A N 1
ATOM 2190 C CA . LYS A 1 302 ? -29.249 -15.154 31.355 1.00 90.50 302 LYS A CA 1
ATOM 2191 C C . LYS A 1 302 ? -27.777 -14.847 31.067 1.00 90.50 302 LYS A C 1
ATOM 2193 O O . LYS A 1 302 ? -27.016 -15.757 30.754 1.00 90.50 302 LYS A O 1
ATOM 2198 N N . VAL A 1 303 ? -27.396 -13.573 31.124 1.00 89.62 303 VAL A N 1
ATOM 2199 C CA . VAL A 1 303 ? -26.013 -13.101 30.988 1.00 89.62 303 VAL A CA 1
ATOM 2200 C C . VAL A 1 303 ? -25.444 -12.924 32.392 1.00 89.62 303 VAL A C 1
ATOM 2202 O O . VAL A 1 303 ? -26.066 -12.224 33.195 1.00 89.62 303 VAL A O 1
ATOM 2205 N N . SER A 1 304 ? -24.301 -13.549 32.694 1.00 90.00 304 SER A N 1
ATOM 2206 C CA . SER A 1 304 ? -23.678 -13.442 34.020 1.00 90.00 304 SER A CA 1
ATOM 2207 C C . SER A 1 304 ? -23.009 -12.081 34.199 1.00 90.00 304 SER A C 1
ATOM 2209 O O . SER A 1 304 ? -22.437 -11.542 33.248 1.00 90.00 304 SER A O 1
ATOM 2211 N N . TYR A 1 305 ? -23.039 -11.525 35.409 1.00 90.06 305 TYR A N 1
ATOM 2212 C CA . TYR A 1 305 ? -22.409 -10.233 35.694 1.00 90.06 305 TYR A CA 1
ATOM 2213 C C . TYR A 1 305 ? -20.904 -10.230 35.390 1.00 90.06 305 TYR A C 1
ATOM 2215 O O . TYR A 1 305 ? -20.354 -9.254 34.885 1.00 90.06 305 TYR A O 1
ATOM 2223 N N . GLU A 1 306 ? -20.237 -11.358 35.631 1.00 88.50 306 GLU A N 1
ATOM 2224 C CA . GLU A 1 306 ? -18.799 -11.520 35.428 1.00 88.50 306 GLU A CA 1
ATOM 2225 C C . GLU A 1 306 ? -18.415 -11.485 33.948 1.00 88.50 306 GLU A C 1
ATOM 2227 O O . GLU A 1 306 ? -17.305 -11.066 33.616 1.00 88.50 306 GLU A O 1
ATOM 2232 N N . SER A 1 307 ? -19.332 -11.900 33.068 1.00 87.88 307 SER A N 1
ATOM 2233 C CA . SER A 1 307 ? -19.135 -11.864 31.616 1.00 87.88 307 SER A CA 1
ATOM 2234 C C . SER A 1 307 ? -19.181 -10.448 31.042 1.00 87.88 307 SER A C 1
ATOM 2236 O O . SER A 1 307 ? -18.645 -10.221 29.961 1.00 87.88 307 SER A O 1
ATOM 2238 N N . LEU A 1 308 ? -19.760 -9.491 31.775 1.00 87.44 308 LEU A N 1
ATOM 2239 C CA . LEU A 1 308 ? -19.882 -8.108 31.329 1.00 87.44 308 LEU A CA 1
ATOM 2240 C C . LEU A 1 308 ? -18.525 -7.394 31.352 1.00 87.44 308 LEU A C 1
ATOM 2242 O O . LEU A 1 308 ? -17.776 -7.485 32.334 1.00 87.44 308 LEU A O 1
ATOM 2246 N N . SER A 1 309 ? -18.254 -6.611 30.305 1.00 88.00 309 SER A N 1
ATOM 2247 C CA . SER A 1 309 ? -17.128 -5.671 30.268 1.00 88.00 309 SER A CA 1
ATOM 2248 C C . SER A 1 309 ? -17.250 -4.596 31.351 1.00 88.00 309 SER A C 1
ATOM 2250 O O . SER A 1 309 ? -18.325 -4.348 31.897 1.00 88.00 309 SER A O 1
ATOM 2252 N N . LYS A 1 310 ? -16.156 -3.892 31.635 1.00 87.50 310 LYS A N 1
ATOM 2253 C CA . LYS A 1 310 ? -16.108 -2.758 32.562 1.00 87.50 310 LYS A CA 1
ATOM 2254 C C . LYS A 1 310 ? -17.183 -1.710 32.257 1.00 87.50 310 LYS A C 1
ATOM 2256 O O . LYS A 1 310 ? -17.890 -1.280 33.169 1.00 87.50 310 LYS A O 1
ATOM 2261 N N . GLN A 1 311 ? -17.347 -1.321 30.988 1.00 88.38 311 GLN A N 1
ATOM 2262 C CA . GLN A 1 311 ? -18.419 -0.393 30.603 1.00 88.38 311 GLN A CA 1
ATOM 2263 C C . GLN A 1 311 ? -19.807 -1.029 30.719 1.00 88.38 311 GLN A C 1
ATOM 2265 O O . GLN A 1 311 ? -20.741 -0.354 31.145 1.00 88.38 311 GLN A O 1
ATOM 2270 N N . GLY A 1 312 ? -19.942 -2.323 30.409 1.00 89.94 312 GLY A N 1
ATOM 2271 C CA . GLY A 1 312 ? -21.186 -3.065 30.613 1.00 89.94 312 GLY A CA 1
ATOM 2272 C C . GLY A 1 312 ? -21.628 -3.044 32.074 1.00 89.94 312 GLY A C 1
ATOM 2273 O O . GLY A 1 312 ? -22.774 -2.716 32.363 1.00 89.94 312 GLY A O 1
ATOM 2274 N N . ARG A 1 313 ? -20.697 -3.278 33.005 1.00 90.94 313 ARG A N 1
ATOM 2275 C CA . ARG A 1 313 ? -20.931 -3.215 34.456 1.00 90.94 313 ARG A CA 1
ATOM 2276 C C . ARG A 1 313 ? -21.298 -1.820 34.931 1.00 90.94 313 ARG A C 1
ATOM 2278 O O . ARG A 1 313 ? -22.293 -1.668 35.624 1.00 90.94 313 ARG A O 1
ATOM 2285 N N . ARG A 1 314 ? -20.578 -0.783 34.493 1.00 90.44 314 ARG A N 1
ATOM 2286 C CA . ARG A 1 314 ? -20.965 0.618 34.753 1.00 90.44 314 ARG A CA 1
ATOM 2287 C C . ARG A 1 314 ? -22.382 0.910 34.276 1.00 90.44 314 ARG A C 1
ATOM 2289 O O . ARG A 1 314 ? -23.159 1.539 34.990 1.00 90.44 314 ARG A O 1
ATOM 2296 N N . PHE A 1 315 ? -22.722 0.452 33.075 1.00 91.38 315 PHE A N 1
ATOM 2297 C CA . PHE A 1 315 ? -24.048 0.639 32.513 1.00 91.38 315 PHE A CA 1
ATOM 2298 C C . PHE A 1 315 ? -25.110 -0.118 33.310 1.00 91.38 315 PHE A C 1
ATOM 2300 O O . PHE A 1 315 ? -26.130 0.464 33.635 1.00 91.38 315 PHE A O 1
ATOM 2307 N N . VAL A 1 316 ? -24.927 -1.377 33.689 1.00 91.94 316 VAL A N 1
ATOM 2308 C CA . VAL A 1 316 ? -25.990 -2.074 34.434 1.00 91.94 316 VAL A CA 1
ATOM 2309 C C . VAL A 1 316 ? -26.093 -1.599 35.888 1.00 91.94 316 VAL A C 1
ATOM 2311 O O . VAL A 1 316 ? -27.197 -1.498 36.412 1.00 91.94 316 VAL A O 1
ATOM 2314 N N . SER A 1 317 ? -24.980 -1.204 36.508 1.00 89.12 317 SER A N 1
ATOM 2315 C CA . SER A 1 317 ? -24.927 -0.833 37.930 1.00 89.12 317 SER A CA 1
ATOM 2316 C C . SER A 1 317 ? -25.298 0.624 38.214 1.00 89.12 317 SER A C 1
ATOM 2318 O O . SER A 1 317 ? -25.570 0.970 39.356 1.00 89.12 317 SER A O 1
ATOM 2320 N N . THR A 1 318 ? -25.374 1.480 37.191 1.00 88.44 318 THR A N 1
ATOM 2321 C CA . THR A 1 318 ? -25.917 2.852 37.305 1.00 88.44 318 THR A CA 1
ATOM 2322 C C . THR A 1 318 ? -27.396 2.925 36.905 1.00 88.44 318 THR A C 1
ATOM 2324 O O . THR A 1 318 ? -27.866 3.951 36.404 1.00 88.44 318 THR A O 1
ATOM 2327 N N . SER A 1 319 ? -28.134 1.817 37.043 1.00 87.38 319 SER A N 1
ATOM 2328 C CA . SER A 1 319 ? -29.576 1.784 36.793 1.00 87.38 319 SER A CA 1
ATOM 2329 C C . SER A 1 319 ? -30.320 2.658 37.799 1.00 87.38 319 SER A C 1
ATOM 2331 O O . SER A 1 319 ? -30.085 2.535 38.996 1.00 87.38 319 SER A O 1
ATOM 2333 N N . ILE A 1 320 ? -31.251 3.476 37.312 1.00 87.81 320 ILE A N 1
ATOM 2334 C CA . ILE A 1 320 ? -32.123 4.286 38.165 1.00 87.81 320 ILE A CA 1
ATOM 2335 C C . ILE A 1 320 ? -33.238 3.386 38.703 1.00 87.81 320 ILE A C 1
ATOM 2337 O O . ILE A 1 320 ? -33.881 2.655 37.943 1.00 87.81 320 ILE A O 1
ATOM 2341 N N . SER A 1 321 ? -33.452 3.424 40.010 1.00 87.75 321 SER A N 1
ATOM 2342 C CA . SER A 1 321 ? -34.520 2.701 40.690 1.00 87.75 321 SER A CA 1
ATOM 2343 C C . SER A 1 321 ? -35.871 3.397 40.530 1.00 87.75 321 SER A C 1
ATOM 2345 O O . SER A 1 321 ? -35.971 4.592 40.254 1.00 87.75 321 SER A O 1
ATOM 2347 N N . LYS A 1 322 ? -36.948 2.638 40.747 1.00 90.44 322 LYS A N 1
ATOM 2348 C CA . LYS A 1 322 ? -38.310 3.175 40.728 1.00 90.44 322 LYS A CA 1
ATOM 2349 C C . LYS A 1 322 ? -38.490 4.314 41.747 1.00 90.44 322 LYS A C 1
ATOM 2351 O O . LYS A 1 322 ? -39.070 5.337 41.409 1.00 90.44 322 LYS A O 1
ATOM 2356 N N . SER A 1 323 ? -37.937 4.151 42.950 1.00 90.62 323 SER A N 1
ATOM 2357 C CA . SER A 1 323 ? -38.009 5.144 44.026 1.00 90.62 323 SER A CA 1
ATOM 2358 C C . SER A 1 323 ? -37.282 6.444 43.689 1.00 90.62 323 SER A C 1
ATOM 2360 O O . SER A 1 323 ? -37.803 7.507 43.990 1.00 90.62 323 SER A O 1
ATOM 2362 N N . GLU A 1 324 ? -36.121 6.380 43.027 1.00 90.81 324 GLU A N 1
ATOM 2363 C CA . GLU A 1 324 ? -35.395 7.589 42.603 1.00 90.81 324 GLU A CA 1
ATOM 2364 C C . GLU A 1 324 ? -36.179 8.382 41.547 1.00 90.81 324 GLU A C 1
ATOM 2366 O O . GLU A 1 324 ? -36.150 9.610 41.546 1.00 90.81 324 GLU A O 1
ATOM 2371 N N . ILE A 1 325 ? -36.915 7.694 40.664 1.00 92.06 325 ILE A N 1
ATOM 2372 C CA . ILE A 1 325 ? -37.809 8.350 39.697 1.00 92.06 325 ILE A CA 1
ATOM 2373 C C . ILE A 1 325 ? -38.979 9.015 40.424 1.00 92.06 325 ILE A C 1
ATOM 2375 O O . ILE A 1 325 ? -39.286 10.169 40.145 1.00 92.06 325 ILE A O 1
ATOM 2379 N N . GLU A 1 326 ? -39.621 8.304 41.351 1.00 95.50 326 GLU A N 1
ATOM 2380 C CA . GLU A 1 326 ? -40.759 8.821 42.123 1.00 95.50 326 GLU A CA 1
ATOM 2381 C C . GLU A 1 326 ? -40.370 10.037 42.970 1.00 95.50 326 GLU A C 1
ATOM 2383 O O . GLU A 1 326 ? -41.102 11.025 43.005 1.00 95.50 326 GLU A O 1
ATOM 2388 N N . GLU A 1 327 ? -39.194 9.998 43.598 1.00 96.00 327 GLU A N 1
ATOM 2389 C CA . GLU A 1 327 ? -38.642 11.109 44.373 1.00 96.00 327 GLU A CA 1
ATOM 2390 C C . GLU A 1 327 ? -38.350 12.331 43.493 1.00 96.00 327 GLU A C 1
ATOM 2392 O O . GLU A 1 327 ? -38.716 13.450 43.852 1.00 96.00 327 GLU A O 1
ATOM 2397 N N . ALA A 1 328 ? -37.733 12.128 42.325 1.00 94.75 328 ALA A N 1
ATOM 2398 C CA . ALA A 1 328 ? -37.390 13.221 41.420 1.00 94.75 328 ALA A CA 1
ATOM 2399 C C . ALA A 1 328 ? -38.616 13.843 40.728 1.00 94.75 328 ALA A C 1
ATOM 2401 O O . ALA A 1 328 ? -38.637 15.051 40.489 1.00 94.75 328 ALA A O 1
ATOM 2402 N N . MET A 1 329 ? -39.621 13.031 40.387 1.00 95.12 329 MET A N 1
ATOM 2403 C CA . MET A 1 329 ? -40.793 13.462 39.613 1.00 95.12 329 MET A CA 1
ATOM 2404 C C . MET A 1 329 ? -41.979 13.883 40.490 1.00 95.12 329 MET A C 1
ATOM 2406 O O . MET A 1 329 ? -42.852 14.610 40.021 1.00 95.12 329 MET A O 1
ATOM 2410 N N . GLY A 1 330 ? -42.028 13.448 41.753 1.00 95.75 330 GLY A N 1
ATOM 2411 C CA . GLY A 1 330 ? -43.137 13.732 42.671 1.00 95.75 330 GLY A CA 1
ATOM 2412 C C . GLY A 1 330 ? -44.433 12.978 42.347 1.00 95.75 330 GLY A C 1
ATOM 2413 O O . GLY A 1 330 ? -45.485 13.295 42.904 1.00 95.75 330 GLY A O 1
ATOM 2414 N N . GLU A 1 331 ? -44.374 11.983 41.463 1.00 95.25 331 GLU A N 1
ATOM 2415 C CA . GLU A 1 331 ? -45.500 11.145 41.051 1.00 95.25 331 GLU A CA 1
ATOM 2416 C C . GLU A 1 331 ? -45.089 9.664 40.959 1.00 95.25 331 GLU A C 1
ATOM 2418 O O . GLU A 1 331 ? -43.901 9.371 40.803 1.00 95.25 331 GLU A O 1
ATOM 2423 N N . PRO A 1 332 ? -46.038 8.709 41.052 1.00 92.44 332 PRO A N 1
ATOM 2424 C CA . PRO A 1 332 ? -45.732 7.283 40.961 1.00 92.44 332 PRO A CA 1
ATOM 2425 C C . PRO A 1 332 ? -45.090 6.910 39.621 1.00 92.44 332 PRO A C 1
ATOM 2427 O O . PRO A 1 332 ? -45.608 7.245 38.554 1.00 92.44 332 PRO A O 1
ATOM 2430 N N . ALA A 1 333 ? -44.011 6.132 39.653 1.00 91.19 333 ALA A N 1
ATOM 2431 C CA . ALA A 1 333 ? -43.350 5.694 38.435 1.00 91.19 333 ALA A CA 1
ATOM 2432 C C . ALA A 1 333 ? -44.193 4.619 37.736 1.00 91.19 333 ALA A C 1
ATOM 2434 O O . ALA A 1 333 ? -44.626 3.633 38.346 1.00 91.19 333 ALA A O 1
ATOM 2435 N N . ALA A 1 334 ? -44.387 4.787 36.427 1.00 90.31 334 ALA A N 1
ATOM 2436 C CA . ALA A 1 334 ? -45.236 3.909 35.624 1.00 90.31 334 ALA A CA 1
ATOM 2437 C C . ALA A 1 334 ? -44.720 2.460 35.550 1.00 90.31 334 ALA A C 1
ATOM 2439 O O . ALA A 1 334 ? -45.516 1.523 35.505 1.00 90.31 334 ALA A O 1
ATOM 2440 N N . ALA A 1 335 ? -43.399 2.262 35.548 1.00 88.25 335 ALA A N 1
ATOM 2441 C CA . ALA A 1 335 ? -42.767 0.948 35.463 1.00 88.25 335 ALA A CA 1
ATOM 2442 C C . ALA A 1 335 ? -41.345 0.959 36.046 1.00 88.25 335 ALA A C 1
ATOM 2444 O O . ALA A 1 335 ? -40.738 2.016 36.220 1.00 88.25 335 ALA A O 1
ATOM 2445 N N . THR A 1 336 ? -40.807 -0.231 36.317 1.00 87.50 336 THR A N 1
ATOM 2446 C CA . THR A 1 336 ? -39.391 -0.416 36.656 1.00 87.50 336 THR A CA 1
ATOM 2447 C C . THR A 1 336 ? -38.533 -0.253 35.395 1.00 87.50 336 THR A C 1
ATOM 2449 O O . THR A 1 336 ? -38.827 -0.902 34.389 1.00 87.50 336 THR A O 1
ATOM 2452 N N . PRO A 1 337 ? -37.471 0.571 35.416 1.00 89.62 337 PRO A N 1
ATOM 2453 C CA . PRO A 1 337 ? -36.573 0.707 34.275 1.00 89.62 337 PRO A CA 1
ATOM 2454 C C . PRO A 1 337 ? -35.840 -0.595 33.949 1.00 89.62 337 PRO A C 1
ATOM 2456 O O . PRO A 1 337 ? -35.318 -1.268 34.839 1.00 89.62 337 PRO A O 1
ATOM 2459 N N . ILE A 1 338 ? -35.752 -0.901 32.656 1.00 91.31 338 ILE A N 1
ATOM 2460 C CA . ILE A 1 338 ? -35.025 -2.057 32.129 1.00 91.31 338 ILE A CA 1
ATOM 2461 C C . ILE A 1 338 ? -33.648 -1.588 31.643 1.00 91.31 338 ILE A C 1
ATOM 2463 O O . ILE A 1 338 ? -33.552 -0.610 30.896 1.00 91.31 338 ILE A O 1
ATOM 2467 N N . ARG A 1 339 ? -32.574 -2.299 32.011 1.00 91.75 339 ARG A N 1
ATOM 2468 C CA . ARG A 1 339 ? -31.244 -2.129 31.391 1.00 91.75 339 ARG A CA 1
ATOM 2469 C C . ARG A 1 339 ? -30.767 -3.443 30.792 1.00 91.75 339 ARG A C 1
ATOM 2471 O O . ARG A 1 339 ? -30.371 -4.368 31.503 1.00 91.75 339 ARG A O 1
ATOM 2478 N N . VAL A 1 340 ? -30.770 -3.493 29.462 1.00 90.94 340 VAL A N 1
ATOM 2479 C CA . VAL A 1 340 ? -30.275 -4.637 28.694 1.00 90.94 340 VAL A CA 1
ATOM 2480 C C . VAL A 1 340 ? -28.867 -4.354 28.195 1.00 90.94 340 VAL A C 1
ATOM 2482 O O . VAL A 1 340 ? -28.645 -3.364 27.501 1.00 90.94 340 VAL A O 1
ATOM 2485 N N . PHE A 1 341 ? -27.931 -5.239 28.522 1.00 87.94 341 PHE A N 1
ATOM 2486 C CA . PHE A 1 341 ? -26.584 -5.223 27.970 1.00 87.94 341 PHE A CA 1
ATOM 2487 C C . PHE A 1 341 ? -26.209 -6.627 27.498 1.00 87.94 341 PHE A C 1
ATOM 2489 O O . PHE A 1 341 ? -26.301 -7.594 28.253 1.00 87.94 341 PHE A O 1
ATOM 2496 N N . VAL A 1 342 ? -25.794 -6.723 26.236 1.00 78.00 342 VAL A N 1
ATOM 2497 C CA . VAL A 1 342 ? -25.332 -7.957 25.596 1.00 78.00 342 VAL A CA 1
ATOM 2498 C C . VAL A 1 342 ? -24.064 -7.598 24.827 1.00 78.00 342 VAL A C 1
ATOM 2500 O O . VAL A 1 342 ? -24.150 -6.913 23.808 1.00 78.00 342 VAL A O 1
ATOM 2503 N N . GLY A 1 343 ? -22.899 -7.996 25.339 1.00 63.06 343 GLY A N 1
ATOM 2504 C CA . GLY A 1 343 ? -21.601 -7.628 24.768 1.00 63.06 343 GLY A CA 1
ATOM 2505 C C . GLY A 1 343 ? -20.423 -8.128 25.580 1.00 63.06 343 GLY A C 1
ATOM 2506 O O . GLY A 1 343 ? -20.545 -8.148 26.824 1.00 63.06 343 GLY A O 1
#

Radius of gyration: 28.74 Å; chains: 1; bounding box: 92×48×74 Å